Protein AF-A0AAW9GUB0-F1 (afdb_monomer_lite)

pLDDT: mean 70.14, std 25.73, range [25.41, 98.06]

Secondary structure (DSSP, 8-state):
-HHHHHHHHHHHGGG----------------------------EE--HHHHHHHHHHHHHHHHHHHHHHIIIIISS---TT-HHHHHHHHHHHHHHHHHHHHHHTEE--TTTHHHHHHHHHHHHHHHHHHHHHHHHHHHT-HHHHHHHHHHHHHHHHHHHTHHHHHHHHHHHHHT----PPPPP------------PPP--PPPP---GGG-TTSB-TTS-B--GGG--HHHHHHHHHHHHHHHHT-

Sequence (247 aa):
MKKLLLIISVLGILTVGCENKTVEKKEKPSSSETTSSNTNDKKETLTDSEYRAKLDQSFNDIDPYTTAYLKSVNSGSIQMDNEDWRKEVITILGGFEIVSNDMLSISASNKYSKLHSTMVEAMQGFSDASFIMKNALTAKDVNEFQKGHDLMQKSARKYTEIFPLLREIDGKQTTTPNIPNPTPKTTPVPKTEEPAVPKEQVPPSTYDPKKDSANYDKHGNYKPVDQLTPEEIKKEAEEFMTDYLNR

Organism: Bacillus thuringiensis (NCBI:txid1428)

Radius of gyration: 25.88 Å; chains: 1; bounding box: 82×39×60 Å

Structure (mmCIF, N/CA/C/O backbone):
data_AF-A0AAW9GUB0-F1
#
_entry.id   AF-A0AAW9GUB0-F1
#
loop_
_atom_site.group_PDB
_atom_site.id
_atom_site.type_symbol
_atom_site.label_atom_id
_atom_site.label_alt_id
_atom_site.label_comp_id
_atom_site.label_asym_id
_atom_site.label_entity_id
_atom_site.label_seq_id
_atom_site.pdbx_PDB_ins_code
_atom_site.Cartn_x
_atom_site.Cartn_y
_atom_site.Cartn_z
_atom_site.occupancy
_atom_site.B_iso_or_equiv
_atom_site.auth_seq_id
_atom_site.auth_comp_id
_atom_site.auth_asym_id
_atom_site.auth_atom_id
_atom_site.pdbx_PDB_model_num
ATOM 1 N N . MET A 1 1 ? -17.549 6.199 6.211 1.00 35.91 1 MET A N 1
ATOM 2 C CA . MET A 1 1 ? -18.146 4.956 5.658 1.00 35.91 1 MET A CA 1
ATOM 3 C C . MET A 1 1 ? -18.152 4.916 4.130 1.00 35.91 1 MET A C 1
ATOM 5 O O . MET A 1 1 ? -17.576 3.986 3.592 1.00 35.91 1 MET A O 1
ATOM 9 N N . LYS A 1 2 ? -18.696 5.921 3.421 1.00 25.41 2 LYS A N 1
ATOM 10 C CA . LYS A 1 2 ? -18.728 5.954 1.939 1.00 25.41 2 LYS A CA 1
ATOM 11 C C . LYS A 1 2 ? -17.353 5.828 1.246 1.00 25.41 2 LYS A C 1
ATOM 13 O O . LYS A 1 2 ? -17.246 5.137 0.246 1.00 25.41 2 LYS A O 1
ATOM 18 N N . LYS A 1 3 ? -16.298 6.440 1.800 1.00 31.75 3 LYS A N 1
ATOM 19 C CA . LYS A 1 3 ? -14.923 6.345 1.262 1.00 31.75 3 LYS A CA 1
ATOM 20 C C . LYS A 1 3 ? -14.191 5.046 1.632 1.00 31.75 3 LYS A C 1
ATOM 22 O O . LYS A 1 3 ? -13.407 4.549 0.839 1.00 31.75 3 LYS A O 1
ATOM 27 N N . LEU A 1 4 ? -14.508 4.457 2.790 1.00 33.41 4 LEU A N 1
ATOM 28 C CA . LEU A 1 4 ? -13.912 3.190 3.241 1.00 33.41 4 LEU A CA 1
ATOM 29 C C . LEU A 1 4 ? -14.289 2.027 2.302 1.00 33.41 4 LEU A C 1
ATOM 31 O O . LEU A 1 4 ? -13.478 1.144 2.063 1.00 33.41 4 LEU A O 1
ATOM 35 N N . LEU A 1 5 ? -15.499 2.062 1.728 1.00 33.50 5 LEU A N 1
ATOM 36 C CA . LEU A 1 5 ? -15.965 1.092 0.727 1.00 33.50 5 LEU A CA 1
ATOM 37 C C . LEU A 1 5 ? -15.233 1.211 -0.623 1.00 33.50 5 LEU A C 1
ATOM 39 O O . LEU A 1 5 ? -14.980 0.193 -1.259 1.00 33.50 5 LEU A O 1
ATOM 43 N N . LEU A 1 6 ? -14.849 2.425 -1.038 1.00 33.03 6 LEU A N 1
ATOM 44 C CA . LEU A 1 6 ? -14.095 2.653 -2.280 1.00 33.03 6 LEU A CA 1
ATOM 45 C C . LEU A 1 6 ? -12.682 2.054 -2.205 1.00 33.03 6 LEU A C 1
ATOM 47 O O . LEU A 1 6 ? -12.281 1.339 -3.123 1.00 33.03 6 LEU A O 1
ATOM 51 N N . ILE A 1 7 ? -11.990 2.254 -1.078 1.00 37.12 7 ILE A N 1
ATOM 52 C CA . ILE A 1 7 ? -10.632 1.736 -0.830 1.00 37.12 7 ILE A CA 1
ATOM 53 C C . ILE A 1 7 ? -10.620 0.195 -0.809 1.00 37.12 7 ILE A C 1
ATOM 55 O O . ILE A 1 7 ? -9.720 -0.427 -1.373 1.00 37.12 7 ILE A O 1
ATOM 59 N N . ILE A 1 8 ? -11.659 -0.439 -0.244 1.00 42.47 8 ILE A N 1
ATOM 60 C CA . ILE A 1 8 ? -11.828 -1.904 -0.278 1.00 42.47 8 ILE A CA 1
ATOM 61 C C . ILE A 1 8 ? -11.936 -2.419 -1.726 1.00 42.47 8 ILE A C 1
ATOM 63 O O . ILE A 1 8 ? -11.370 -3.466 -2.038 1.00 42.47 8 ILE A O 1
ATOM 67 N N . SER A 1 9 ? -12.612 -1.689 -2.623 1.00 37.19 9 SER A N 1
ATOM 68 C CA . SER A 1 9 ? -12.785 -2.127 -4.018 1.00 37.19 9 SER A CA 1
ATOM 69 C C . SER A 1 9 ? -11.492 -2.055 -4.840 1.00 37.19 9 SER A C 1
ATOM 71 O O . SER A 1 9 ? -11.250 -2.930 -5.667 1.00 37.19 9 SER A O 1
ATOM 73 N N . VAL A 1 10 ? -10.620 -1.076 -4.567 1.00 38.09 10 VAL A N 1
ATOM 74 C CA . VAL A 1 10 ? -9.337 -0.914 -5.273 1.00 38.09 10 VAL A CA 1
ATOM 75 C C . VAL A 1 10 ? -8.309 -1.943 -4.787 1.00 38.09 10 VAL A C 1
ATOM 77 O O . VAL A 1 10 ? -7.620 -2.556 -5.600 1.00 38.09 10 VAL A O 1
ATOM 80 N N . LEU A 1 11 ? -8.253 -2.223 -3.478 1.00 36.34 11 LEU A N 1
ATOM 81 C CA . LEU A 1 11 ? -7.385 -3.274 -2.927 1.00 36.34 11 LEU A CA 1
ATOM 82 C C . LEU A 1 11 ? -7.851 -4.695 -3.273 1.00 36.34 11 LEU A C 1
ATOM 84 O O . LEU A 1 11 ? -7.012 -5.583 -3.414 1.00 36.34 11 LEU A O 1
ATOM 88 N N . GLY A 1 12 ? -9.156 -4.918 -3.462 1.00 36.84 12 GLY A N 1
ATOM 89 C CA . GLY A 1 12 ? -9.685 -6.197 -3.943 1.00 36.84 12 GLY A CA 1
ATOM 90 C C . GLY A 1 12 ? -9.106 -6.610 -5.300 1.00 36.84 12 GLY A C 1
ATOM 91 O O . GLY A 1 12 ? -8.918 -7.792 -5.545 1.00 36.84 12 GLY A O 1
ATOM 92 N N . ILE A 1 13 ? -8.720 -5.657 -6.153 1.00 42.72 13 ILE A N 1
ATOM 93 C CA . ILE A 1 13 ? -8.133 -5.935 -7.475 1.00 42.72 13 ILE A CA 1
ATOM 94 C C . ILE A 1 13 ? -6.682 -6.449 -7.364 1.00 42.72 13 ILE A C 1
ATOM 96 O O . ILE A 1 13 ? -6.220 -7.172 -8.246 1.00 42.72 13 ILE A O 1
ATOM 100 N N . LEU A 1 14 ? -5.969 -6.174 -6.262 1.00 41.06 14 LEU A N 1
ATOM 101 C CA . LEU A 1 14 ? -4.612 -6.700 -6.032 1.00 41.06 14 LEU A CA 1
ATOM 102 C C . LEU A 1 14 ? -4.586 -8.217 -5.790 1.00 41.06 14 LEU A C 1
ATOM 104 O O . LEU A 1 14 ? -3.522 -8.827 -5.886 1.00 41.06 14 LEU A O 1
ATOM 108 N N . THR A 1 15 ? -5.722 -8.844 -5.468 1.00 41.09 15 THR A N 1
ATOM 109 C CA . THR A 1 15 ? -5.775 -10.269 -5.110 1.00 41.09 15 THR A CA 1
ATOM 110 C C . THR A 1 15 ? -6.252 -11.189 -6.236 1.00 41.09 15 THR A C 1
ATOM 112 O O . THR A 1 15 ? -6.081 -12.398 -6.099 1.00 41.09 15 THR A O 1
ATOM 115 N N . VAL A 1 16 ? -6.776 -10.662 -7.355 1.00 37.38 16 VAL A N 1
ATOM 116 C CA . VAL A 1 16 ? -7.447 -11.470 -8.406 1.00 37.38 16 VAL A CA 1
ATOM 117 C C . VAL A 1 16 ? -6.652 -11.602 -9.722 1.00 37.38 16 VAL A C 1
ATOM 119 O O . VAL A 1 16 ? -7.181 -12.046 -10.739 1.00 37.38 16 VAL A O 1
ATOM 122 N N . GLY A 1 17 ? -5.360 -11.267 -9.739 1.00 32.84 17 GLY A N 1
ATOM 123 C CA . GLY A 1 17 ? -4.494 -11.511 -10.902 1.00 32.84 17 GLY A CA 1
ATOM 124 C C . GLY A 1 17 ? -3.991 -12.962 -10.986 1.00 32.84 17 GLY A C 1
ATOM 125 O O . GLY A 1 17 ? -2.944 -13.270 -10.425 1.00 32.84 17 GLY A O 1
ATOM 126 N N . CYS A 1 18 ? -4.729 -13.840 -11.674 1.00 37.59 18 CYS A N 1
ATOM 127 C CA . CYS A 1 18 ? -4.322 -15.198 -12.103 1.00 37.59 18 CYS A CA 1
ATOM 128 C C . CYS A 1 18 ? -3.186 -15.120 -13.162 1.00 37.59 18 CYS A C 1
ATOM 130 O O . CYS A 1 18 ? -3.062 -14.095 -13.822 1.00 37.59 18 CYS A O 1
ATOM 132 N N . GLU A 1 19 ? -2.341 -16.099 -13.504 1.00 36.06 19 GLU A N 1
ATOM 133 C CA . GLU A 1 19 ? -1.976 -17.446 -13.046 1.00 36.06 19 GLU A CA 1
ATOM 134 C C . GLU A 1 19 ? -0.634 -17.796 -13.745 1.00 36.06 19 GLU A C 1
ATOM 136 O O . GLU A 1 19 ? -0.417 -17.438 -14.901 1.00 36.06 19 GLU A O 1
ATOM 141 N N . ASN A 1 20 ? 0.255 -18.491 -13.031 1.00 41.41 20 ASN A N 1
ATOM 142 C CA . ASN A 1 20 ? 1.381 -19.339 -13.457 1.00 41.41 20 ASN A CA 1
ATOM 143 C C . ASN A 1 20 ? 2.120 -19.089 -14.794 1.00 41.41 20 ASN A C 1
ATOM 145 O O . ASN A 1 20 ? 1.690 -19.507 -15.869 1.00 41.41 20 ASN A O 1
ATOM 149 N N . LYS A 1 21 ? 3.401 -18.707 -14.672 1.00 31.55 21 LYS A N 1
ATOM 150 C CA . LYS A 1 21 ? 4.472 -19.338 -15.461 1.00 31.55 21 LYS A CA 1
ATOM 151 C C . LYS A 1 21 ? 5.543 -19.914 -14.542 1.00 31.55 21 LYS A C 1
ATOM 153 O O . LYS A 1 21 ? 6.224 -19.199 -13.817 1.00 31.55 21 LYS A O 1
ATOM 158 N N . THR A 1 22 ? 5.662 -21.236 -14.598 1.00 40.47 22 THR A N 1
ATOM 159 C CA . THR A 1 22 ? 6.712 -22.048 -13.988 1.00 40.47 22 THR A CA 1
ATOM 160 C C . THR A 1 22 ? 8.082 -21.603 -14.497 1.00 40.47 22 THR A C 1
ATOM 162 O O . THR A 1 22 ? 8.324 -21.644 -15.701 1.00 40.47 22 THR A O 1
ATOM 165 N N . VAL A 1 23 ? 8.991 -21.229 -13.594 1.00 31.59 23 VAL A N 1
ATOM 166 C CA . VAL A 1 23 ? 10.431 -21.168 -13.882 1.00 31.59 23 VAL A CA 1
ATOM 167 C C . VAL A 1 23 ? 11.188 -21.836 -12.737 1.00 31.59 23 VAL A C 1
ATOM 169 O O . VAL A 1 23 ? 10.852 -21.686 -11.564 1.00 31.59 23 VAL A O 1
ATOM 172 N N . GLU A 1 24 ? 12.150 -22.662 -13.133 1.00 32.66 24 GLU A N 1
ATOM 173 C CA . GLU A 1 24 ? 12.833 -23.686 -12.353 1.00 32.66 24 GLU A CA 1
ATOM 174 C C . GLU A 1 24 ? 13.487 -23.192 -11.055 1.00 32.66 24 GLU A C 1
ATOM 176 O O . GLU A 1 24 ? 14.208 -22.194 -11.008 1.00 32.66 24 GLU A O 1
ATOM 181 N N . LYS A 1 25 ? 13.297 -23.988 -9.997 1.00 33.59 25 LYS A N 1
ATOM 182 C CA . LYS A 1 25 ? 14.011 -23.884 -8.724 1.00 33.59 25 LYS A CA 1
ATOM 183 C C . LYS A 1 25 ? 15.506 -24.148 -8.942 1.00 33.59 25 LYS A C 1
ATOM 185 O O . LYS A 1 25 ? 15.914 -25.285 -9.171 1.00 33.59 25 LYS A O 1
ATOM 190 N N . LYS A 1 26 ? 16.340 -23.129 -8.734 1.00 31.50 26 LYS A N 1
ATOM 191 C CA . LYS A 1 26 ? 17.700 -23.319 -8.212 1.00 31.50 26 LYS A CA 1
ATOM 192 C C . LYS A 1 26 ? 17.778 -22.684 -6.834 1.00 31.50 26 LYS A C 1
ATOM 194 O O . LYS A 1 26 ? 17.901 -21.472 -6.697 1.00 31.50 26 LYS A O 1
ATOM 199 N N . GLU A 1 27 ? 17.681 -23.528 -5.814 1.00 32.66 27 GLU A N 1
ATOM 200 C CA . GLU A 1 27 ? 17.948 -23.143 -4.434 1.00 32.66 27 GLU A CA 1
ATOM 201 C C . GLU A 1 27 ? 19.453 -22.910 -4.257 1.00 32.66 27 GLU A C 1
ATOM 203 O O . GLU A 1 27 ? 20.275 -23.805 -4.455 1.00 32.66 27 GLU A O 1
ATOM 208 N N . LYS A 1 28 ? 19.814 -21.691 -3.858 1.00 29.61 28 LYS A N 1
ATOM 209 C CA . LYS A 1 28 ? 21.052 -21.413 -3.133 1.00 29.61 28 LYS A CA 1
ATOM 210 C C . LYS A 1 28 ? 20.683 -20.488 -1.972 1.00 29.61 28 LYS A C 1
ATOM 212 O O . LYS A 1 28 ? 19.931 -19.540 -2.204 1.00 29.61 28 LYS A O 1
ATOM 217 N N . PRO A 1 29 ? 21.142 -20.753 -0.737 1.00 32.12 29 PRO A N 1
ATOM 218 C CA . PRO A 1 29 ? 20.737 -19.961 0.412 1.00 32.12 29 PRO A CA 1
ATOM 219 C C . PRO A 1 29 ? 21.379 -18.580 0.289 1.00 32.12 29 PRO A C 1
ATOM 221 O O . PRO A 1 29 ? 22.595 -18.436 0.402 1.00 32.12 29 PR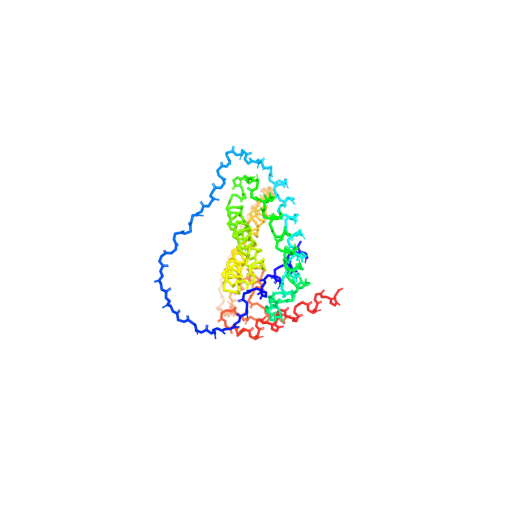O A O 1
ATOM 224 N N . SER A 1 30 ? 20.564 -17.570 -0.006 1.00 34.38 30 SER A N 1
ATOM 225 C CA . SER A 1 30 ? 20.966 -16.176 0.115 1.00 34.38 30 SER A CA 1
ATOM 226 C C . SER A 1 30 ? 20.540 -15.717 1.501 1.00 34.38 30 SER A C 1
ATOM 228 O O . SER A 1 30 ? 19.354 -15.591 1.795 1.00 34.38 30 SER A O 1
ATOM 230 N N . SER A 1 31 ? 21.535 -15.567 2.370 1.00 37.78 31 SER A N 1
ATOM 231 C CA . SER A 1 31 ? 21.412 -14.851 3.631 1.00 37.78 31 SER A CA 1
ATOM 232 C C . SER A 1 31 ? 21.086 -13.397 3.301 1.00 37.78 31 SER A C 1
ATOM 234 O O . SER A 1 31 ? 21.985 -12.633 2.959 1.00 37.78 31 SER A O 1
ATOM 236 N N . SER A 1 32 ? 19.808 -13.023 3.349 1.00 33.47 32 SER A N 1
ATOM 237 C CA . SER A 1 32 ? 19.422 -11.617 3.361 1.00 33.47 32 SER A CA 1
ATOM 238 C C . SER A 1 32 ? 19.740 -11.073 4.748 1.00 33.47 32 SER A C 1
ATOM 240 O O . SER A 1 32 ? 19.061 -11.400 5.722 1.00 33.47 32 SER A O 1
ATOM 242 N N . GLU A 1 33 ? 20.800 -10.278 4.842 1.00 28.98 33 GLU A N 1
ATOM 243 C CA . GLU A 1 33 ? 21.029 -9.416 5.993 1.00 28.98 33 GLU A CA 1
ATOM 244 C C . GLU A 1 33 ? 19.853 -8.444 6.096 1.00 28.98 33 GLU A C 1
ATOM 246 O O . GLU A 1 33 ? 19.744 -7.469 5.352 1.00 28.98 33 GLU A O 1
ATOM 251 N N . THR A 1 34 ? 18.939 -8.735 7.019 1.00 33.62 34 THR A N 1
ATOM 252 C CA . THR A 1 34 ? 17.966 -7.766 7.503 1.00 33.62 34 THR A CA 1
ATOM 253 C C . THR A 1 34 ? 18.758 -6.622 8.118 1.00 33.62 34 THR A C 1
ATOM 255 O O . THR A 1 34 ? 19.305 -6.749 9.215 1.00 33.62 34 THR A O 1
ATOM 258 N N . THR A 1 35 ? 18.837 -5.494 7.415 1.00 31.06 35 THR A N 1
ATOM 259 C CA . THR A 1 35 ? 19.266 -4.244 8.038 1.00 31.06 35 THR A CA 1
ATOM 260 C C . THR A 1 35 ? 18.105 -3.767 8.898 1.00 31.06 35 THR A C 1
ATOM 262 O O . THR A 1 35 ? 17.301 -2.934 8.496 1.00 31.06 35 THR A O 1
ATOM 265 N N . SER A 1 36 ? 17.988 -4.355 10.086 1.00 33.88 36 SER A N 1
ATOM 266 C CA . SER A 1 36 ? 17.200 -3.788 11.167 1.00 33.88 36 SER A CA 1
ATOM 267 C C . SER A 1 36 ? 17.880 -2.482 11.551 1.00 33.88 36 SER A C 1
ATOM 269 O O . SER A 1 36 ? 18.903 -2.486 12.238 1.00 33.88 36 SER A O 1
ATOM 271 N N . SER A 1 37 ? 17.338 -1.357 11.095 1.00 33.72 37 SER A N 1
ATOM 272 C CA . SER A 1 37 ? 17.636 -0.059 11.687 1.00 33.72 37 SER A CA 1
ATOM 273 C C . SER A 1 37 ? 17.113 -0.079 13.124 1.00 33.72 37 SER A C 1
ATOM 275 O O . SER A 1 37 ? 15.967 0.263 13.406 1.00 33.72 37 SER A O 1
ATOM 277 N N . ASN A 1 38 ? 17.959 -0.565 14.033 1.00 38.59 38 ASN A N 1
ATOM 278 C CA . ASN A 1 38 ? 17.810 -0.404 15.467 1.00 38.59 38 ASN A CA 1
ATOM 279 C C . ASN A 1 38 ? 18.058 1.066 15.799 1.00 38.59 38 ASN A C 1
ATOM 281 O O . ASN A 1 38 ? 19.169 1.453 16.158 1.00 38.59 38 ASN A O 1
ATOM 285 N N . THR A 1 39 ? 17.005 1.868 15.724 1.00 39.06 39 THR A N 1
ATOM 286 C CA . THR A 1 39 ? 16.921 3.082 16.524 1.00 39.06 39 THR A CA 1
ATOM 287 C C . THR A 1 39 ? 15.850 2.825 17.574 1.00 39.06 39 THR A C 1
ATOM 289 O O . THR A 1 39 ? 14.688 2.592 17.248 1.00 39.06 39 THR A O 1
ATOM 292 N N . ASN A 1 40 ? 16.250 2.828 18.849 1.00 43.66 40 ASN A N 1
ATOM 293 C CA . ASN A 1 40 ? 15.351 2.894 20.008 1.00 43.66 40 ASN A CA 1
ATOM 294 C C . ASN A 1 40 ? 14.678 4.280 20.065 1.00 43.66 40 ASN A C 1
ATOM 296 O O . ASN A 1 40 ? 14.684 4.950 21.099 1.00 43.66 40 ASN A O 1
ATOM 300 N N . ASP A 1 41 ? 14.122 4.732 18.944 1.00 57.94 41 ASP A N 1
ATOM 301 C CA . ASP A 1 41 ? 13.285 5.911 18.905 1.00 57.94 41 ASP A CA 1
ATOM 302 C C . ASP A 1 41 ? 11.984 5.517 19.584 1.00 57.94 41 ASP A C 1
ATOM 304 O O . ASP A 1 41 ? 11.244 4.634 19.141 1.00 57.94 41 ASP A O 1
ATOM 308 N N . LYS A 1 42 ? 11.759 6.112 20.753 1.00 71.25 42 LYS A N 1
ATOM 309 C CA . LYS A 1 42 ? 10.535 5.935 21.518 1.00 71.25 42 LYS A CA 1
ATOM 310 C C . LYS A 1 42 ? 9.368 6.340 20.617 1.00 71.25 42 LYS A C 1
ATOM 312 O O . LYS A 1 42 ? 9.125 7.531 20.443 1.00 71.25 42 LYS A O 1
ATOM 317 N N . LYS A 1 43 ? 8.678 5.348 20.042 1.00 82.06 43 LYS A N 1
ATOM 318 C CA . LYS A 1 43 ? 7.510 5.577 19.187 1.00 82.06 43 LYS A CA 1
ATOM 319 C C . LYS A 1 43 ? 6.510 6.450 19.926 1.00 82.06 43 LYS A C 1
ATOM 321 O O . LYS A 1 43 ? 6.232 6.215 21.105 1.00 82.06 43 LYS A O 1
ATOM 326 N N . GLU A 1 44 ? 5.967 7.439 19.235 1.00 87.19 44 GLU A N 1
ATOM 327 C CA . GLU A 1 44 ? 4.931 8.289 19.803 1.00 87.19 44 GLU A CA 1
ATOM 328 C C . GLU A 1 44 ? 3.701 7.432 20.123 1.00 87.19 44 GLU A C 1
ATOM 330 O O . GLU A 1 44 ? 3.268 6.616 19.307 1.00 87.19 44 GLU A O 1
ATOM 335 N N . THR A 1 45 ? 3.163 7.551 21.335 1.00 88.06 45 THR A N 1
ATOM 336 C CA . THR A 1 45 ? 1.937 6.847 21.729 1.00 88.06 45 THR A CA 1
ATOM 337 C C . THR A 1 45 ? 0.771 7.807 21.623 1.00 88.06 45 THR A C 1
ATOM 339 O O . THR A 1 45 ? 0.672 8.747 22.407 1.00 88.06 45 THR A O 1
ATOM 342 N N . LEU A 1 46 ? -0.106 7.550 20.657 1.00 90.12 46 LEU A N 1
ATOM 343 C CA . LEU A 1 46 ? -1.270 8.384 20.383 1.00 90.12 46 LEU A CA 1
ATOM 344 C C . LEU A 1 46 ? -2.457 7.992 21.268 1.00 90.12 46 LEU A C 1
ATOM 346 O O . LEU A 1 46 ? -2.640 6.819 21.617 1.00 90.12 46 LEU A O 1
ATOM 350 N N . THR A 1 47 ? -3.309 8.966 21.587 1.00 91.81 47 THR A N 1
ATOM 351 C CA . THR A 1 47 ? -4.640 8.691 22.140 1.00 91.81 47 THR A CA 1
ATOM 352 C C . THR A 1 47 ? -5.520 7.974 21.113 1.00 91.81 47 THR A C 1
ATOM 354 O O . THR A 1 47 ? -5.242 7.958 19.915 1.00 91.81 47 THR A O 1
ATOM 357 N N . ASP A 1 48 ? -6.633 7.390 21.562 1.00 91.50 48 ASP A N 1
ATOM 358 C CA . ASP A 1 48 ? -7.554 6.667 20.679 1.00 91.50 48 ASP A CA 1
ATOM 359 C C . ASP A 1 48 ? -8.112 7.523 19.528 1.00 91.50 48 ASP A C 1
ATOM 361 O O . ASP A 1 48 ? -8.358 6.988 18.443 1.00 91.50 48 ASP A O 1
ATOM 365 N N . SER A 1 49 ? -8.356 8.821 19.753 1.00 90.88 49 SER A N 1
ATOM 366 C CA . SER A 1 49 ? -8.881 9.709 18.707 1.00 90.88 49 SER A CA 1
ATOM 367 C C . SER A 1 49 ? -7.786 10.150 17.741 1.00 90.88 49 SER A C 1
ATOM 369 O O . SER A 1 49 ? -8.011 10.117 16.534 1.00 90.88 49 SER A O 1
ATOM 371 N N . GLU A 1 50 ? -6.597 10.488 18.249 1.00 93.88 50 GLU A N 1
ATOM 372 C CA . GLU A 1 50 ? -5.428 10.831 17.433 1.00 93.88 50 GLU A CA 1
ATOM 373 C C . GLU A 1 50 ? -5.022 9.652 16.555 1.00 93.88 50 GLU A C 1
ATOM 375 O O . GLU A 1 50 ? -4.842 9.814 15.351 1.00 93.88 50 GLU A O 1
ATOM 380 N N . TYR A 1 51 ? -4.974 8.446 17.127 1.00 94.94 51 TYR A N 1
ATOM 381 C CA . TYR A 1 51 ? -4.685 7.232 16.378 1.00 94.94 51 TYR A CA 1
ATOM 382 C C . TYR A 1 51 ? -5.720 6.990 15.279 1.00 94.94 51 TYR A C 1
ATOM 384 O O . TYR A 1 51 ? -5.357 6.695 14.144 1.00 94.94 51 TYR A O 1
ATOM 392 N N . ARG A 1 52 ? -7.016 7.140 15.583 1.00 93.31 52 ARG A N 1
ATOM 393 C CA . ARG A 1 52 ? -8.072 6.960 14.580 1.00 93.31 52 ARG A CA 1
ATOM 394 C C . ARG A 1 52 ? -7.965 7.984 13.451 1.00 93.31 52 ARG A C 1
ATOM 396 O O . ARG A 1 52 ? -8.086 7.602 12.293 1.00 93.31 52 ARG A O 1
ATOM 403 N N . ALA A 1 53 ? -7.700 9.248 13.776 1.00 93.62 53 ALA A N 1
ATOM 404 C CA . ALA A 1 53 ? -7.492 10.291 12.778 1.00 93.62 53 ALA A CA 1
ATOM 405 C C . ALA A 1 53 ? -6.266 9.995 11.901 1.00 93.62 53 ALA A C 1
ATOM 407 O O . ALA A 1 53 ? -6.340 10.106 10.681 1.00 93.62 53 ALA A O 1
ATOM 408 N N . LYS A 1 54 ? -5.163 9.551 12.512 1.00 94.56 54 LYS A N 1
ATOM 409 C CA . LYS A 1 54 ? -3.928 9.166 11.821 1.00 94.56 54 LYS A CA 1
ATOM 410 C C . LYS A 1 54 ? -4.126 7.958 10.905 1.00 94.56 54 LYS A C 1
ATOM 412 O O . LYS A 1 54 ? -3.646 7.952 9.778 1.00 94.56 54 LYS A O 1
ATOM 417 N N . LEU A 1 55 ? -4.885 6.967 11.361 1.00 93.88 55 LEU A N 1
ATOM 418 C CA . LEU A 1 55 ? -5.258 5.797 10.576 1.00 93.88 55 LEU A CA 1
ATOM 419 C C . LEU A 1 55 ? -6.110 6.179 9.355 1.00 93.88 55 LEU A C 1
ATOM 421 O O . LEU A 1 55 ? -5.809 5.758 8.241 1.00 93.88 55 LEU A O 1
ATOM 425 N N . ASP A 1 56 ? -7.143 7.004 9.552 1.00 91.88 56 ASP A N 1
ATOM 426 C CA . ASP A 1 56 ? -7.990 7.494 8.459 1.00 91.88 56 ASP A CA 1
ATOM 427 C C . ASP A 1 56 ? -7.183 8.336 7.456 1.00 91.88 56 ASP A C 1
ATOM 429 O O . ASP A 1 56 ? -7.391 8.231 6.246 1.00 91.88 56 ASP A O 1
ATOM 433 N N . GLN A 1 57 ? -6.233 9.137 7.943 1.00 93.81 5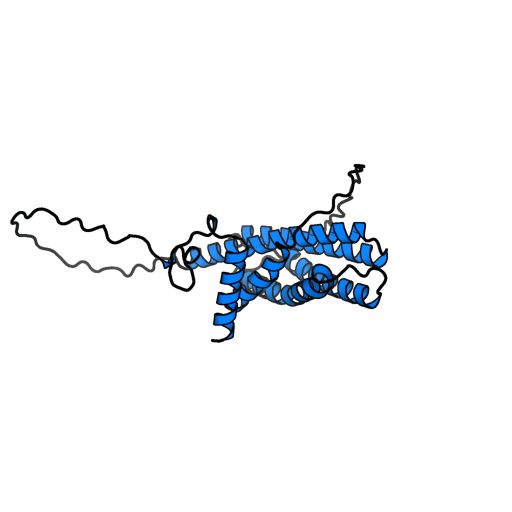7 GLN A N 1
ATOM 434 C CA . GLN A 1 57 ? -5.306 9.895 7.109 1.00 93.81 57 GLN A CA 1
ATOM 435 C C . GLN A 1 57 ? -4.407 8.966 6.283 1.00 93.81 57 GLN A C 1
ATOM 437 O O . GLN A 1 57 ? -4.336 9.127 5.069 1.00 93.81 57 GLN A O 1
ATOM 442 N N . SER A 1 58 ? -3.820 7.936 6.901 1.00 94.75 58 SER A N 1
ATOM 443 C CA . SER A 1 58 ? -2.996 6.937 6.209 1.00 94.75 58 SER A CA 1
ATOM 444 C C . SER A 1 58 ? -3.748 6.242 5.069 1.00 94.75 58 SER A C 1
ATOM 446 O O . SER A 1 58 ? -3.181 6.052 3.993 1.00 94.75 58 SER A O 1
ATOM 448 N N . PHE A 1 59 ? -5.033 5.917 5.260 1.00 91.12 59 PHE A N 1
ATOM 449 C CA . PHE A 1 59 ? -5.868 5.365 4.189 1.00 91.12 59 PHE A CA 1
ATOM 450 C C . PHE A 1 59 ? -6.035 6.328 3.011 1.00 91.12 59 PHE A C 1
ATOM 452 O O . PHE A 1 59 ? -5.989 5.897 1.862 1.00 91.12 59 PHE A O 1
ATOM 459 N N . ASN A 1 60 ? -6.230 7.621 3.277 1.00 92.38 60 ASN A N 1
ATOM 460 C CA . ASN A 1 60 ? -6.361 8.616 2.213 1.00 92.38 60 ASN A CA 1
ATOM 461 C C . ASN A 1 60 ? -5.029 8.858 1.492 1.00 92.38 60 ASN A C 1
ATOM 463 O O . ASN A 1 60 ? -5.023 9.056 0.281 1.00 92.38 60 ASN A O 1
ATOM 467 N N . ASP A 1 61 ? -3.917 8.828 2.225 1.00 94.12 61 ASP A N 1
ATOM 468 C CA . ASP A 1 61 ? -2.598 9.132 1.674 1.00 94.12 61 ASP A CA 1
ATOM 469 C C . ASP A 1 61 ? -2.038 7.980 0.833 1.00 94.12 61 ASP A C 1
ATOM 471 O O . ASP A 1 61 ? -1.345 8.226 -0.152 1.00 94.12 61 ASP A O 1
ATOM 475 N N . ILE A 1 62 ? -2.358 6.722 1.162 1.00 92.12 62 ILE A N 1
ATOM 476 C CA . ILE A 1 62 ? -1.888 5.557 0.392 1.00 92.12 62 ILE A CA 1
ATOM 477 C C . ILE A 1 62 ? -2.703 5.298 -0.888 1.00 92.12 62 ILE A C 1
ATOM 479 O O . ILE A 1 62 ? -2.195 4.699 -1.841 1.00 92.12 62 ILE A O 1
ATOM 483 N N . ASP A 1 63 ? -3.964 5.735 -0.929 1.00 89.75 63 ASP A N 1
ATOM 484 C CA . ASP A 1 63 ? -4.902 5.509 -2.037 1.00 89.75 63 ASP A CA 1
ATOM 485 C C . ASP A 1 63 ? -4.398 5.992 -3.415 1.00 89.75 63 ASP A C 1
ATOM 487 O O . ASP A 1 63 ? -4.409 5.192 -4.363 1.00 89.75 63 ASP A O 1
ATOM 491 N N . PRO A 1 64 ? -3.882 7.232 -3.578 1.00 92.44 64 PRO A N 1
ATOM 492 C CA . PRO A 1 64 ? -3.383 7.686 -4.876 1.00 92.44 64 PRO A CA 1
ATOM 493 C C . PRO A 1 64 ? -2.205 6.842 -5.376 1.00 92.44 64 PRO A C 1
ATOM 495 O O . PRO A 1 64 ? -2.131 6.540 -6.569 1.00 92.44 64 PRO A O 1
ATOM 498 N N . TYR A 1 65 ? -1.313 6.409 -4.480 1.00 94.25 65 TYR A N 1
ATOM 499 C CA . TYR A 1 65 ? -0.171 5.566 -4.841 1.00 94.25 65 TYR A CA 1
ATOM 500 C C . TYR A 1 65 ? -0.604 4.150 -5.205 1.00 94.25 65 TYR A C 1
ATOM 502 O O . TYR A 1 65 ? -0.098 3.588 -6.172 1.00 94.25 65 TYR A O 1
ATOM 510 N N . THR A 1 66 ? -1.595 3.603 -4.503 1.00 89.38 66 THR A N 1
ATOM 511 C CA . THR A 1 66 ? -2.189 2.300 -4.829 1.00 89.38 66 THR A CA 1
ATOM 512 C C . THR A 1 66 ? -2.839 2.321 -6.208 1.00 89.38 66 THR A C 1
ATOM 514 O O . THR A 1 66 ? -2.569 1.453 -7.039 1.00 89.38 66 THR A O 1
ATOM 517 N N . THR A 1 67 ? -3.631 3.354 -6.495 1.00 88.38 67 THR A N 1
ATOM 518 C CA . THR A 1 67 ? -4.285 3.532 -7.797 1.00 88.38 67 THR A CA 1
ATOM 519 C C . THR A 1 67 ? -3.263 3.692 -8.924 1.00 88.38 67 THR A C 1
ATOM 521 O O . THR A 1 67 ? -3.374 3.041 -9.966 1.00 88.38 67 THR A O 1
ATOM 524 N N . ALA A 1 68 ? -2.238 4.523 -8.718 1.00 91.12 68 ALA A N 1
ATOM 525 C CA . ALA A 1 68 ? -1.173 4.719 -9.695 1.00 91.12 68 ALA A CA 1
ATOM 526 C C . ALA A 1 68 ? -0.365 3.433 -9.923 1.00 91.12 68 ALA A C 1
ATOM 528 O O . ALA A 1 68 ? -0.100 3.071 -11.064 1.00 91.12 68 ALA A O 1
ATOM 529 N N . TYR A 1 69 ? -0.041 2.691 -8.862 1.00 91.94 69 TYR A N 1
ATOM 530 C CA . TYR A 1 69 ? 0.673 1.419 -8.963 1.00 91.94 69 TYR A CA 1
ATOM 531 C C . TYR A 1 69 ? -0.108 0.386 -9.775 1.00 91.94 69 TYR A C 1
ATOM 533 O O . TYR A 1 69 ? 0.441 -0.242 -10.679 1.00 91.94 69 TYR A O 1
ATOM 541 N N . LEU A 1 70 ? -1.407 0.242 -9.504 1.00 86.50 70 LEU A N 1
ATOM 542 C CA . LEU A 1 70 ? -2.277 -0.661 -10.255 1.00 86.50 70 LEU A CA 1
ATOM 543 C C . LEU A 1 70 ? -2.288 -0.326 -11.748 1.00 86.50 70 LEU A C 1
ATOM 545 O O . LEU A 1 70 ? -2.184 -1.216 -12.593 1.00 86.50 70 LEU A O 1
ATOM 549 N N . LYS A 1 71 ? -2.367 0.963 -12.076 1.00 88.31 71 LYS A N 1
ATOM 550 C CA . LYS A 1 71 ? -2.334 1.431 -13.458 1.00 88.31 71 LYS A CA 1
ATOM 551 C C . LYS A 1 71 ? -0.976 1.158 -14.110 1.00 88.31 71 LYS A C 1
ATOM 553 O O . LYS A 1 71 ? -0.930 0.576 -15.189 1.00 88.31 71 LYS A O 1
ATOM 558 N N . SER A 1 72 ? 0.118 1.547 -13.470 1.00 86.94 72 SER A N 1
ATOM 559 C CA . SER A 1 72 ? 1.428 1.597 -14.126 1.00 86.94 72 SER A CA 1
ATOM 560 C C . SER A 1 72 ? 2.185 0.268 -14.067 1.00 86.94 72 SER A C 1
ATOM 562 O O . SER A 1 72 ? 2.958 -0.023 -14.978 1.00 86.94 72 SER A O 1
ATOM 564 N N . VAL A 1 73 ? 1.944 -0.559 -13.044 1.00 85.81 73 VAL A N 1
ATOM 565 C CA . VAL A 1 73 ? 2.633 -1.844 -12.830 1.00 85.81 73 VAL A CA 1
ATOM 566 C C . VAL A 1 73 ? 1.715 -3.044 -13.069 1.00 85.81 73 VAL A C 1
ATOM 568 O O . VAL A 1 73 ? 2.137 -3.978 -13.741 1.00 85.81 73 VAL A O 1
ATOM 571 N N . ASN A 1 74 ? 0.467 -3.039 -12.580 1.00 73.81 74 ASN A N 1
ATOM 572 C CA . ASN A 1 74 ? -0.385 -4.240 -12.662 1.00 73.81 74 ASN A CA 1
ATOM 573 C C . ASN A 1 74 ? -1.163 -4.367 -13.973 1.00 73.81 74 ASN A C 1
ATOM 575 O O . ASN A 1 74 ? -1.465 -5.481 -14.391 1.00 73.81 74 ASN A O 1
ATOM 579 N N . SER A 1 75 ? -1.528 -3.250 -14.603 1.00 72.38 75 SER A N 1
ATOM 580 C CA . SER A 1 75 ? -2.341 -3.272 -15.827 1.00 72.38 75 SER A CA 1
ATOM 581 C C . SER A 1 75 ? -1.523 -3.319 -17.124 1.00 72.38 75 SER A C 1
ATOM 583 O O . SER A 1 75 ? -2.089 -3.490 -18.202 1.00 72.38 75 SER A O 1
ATOM 585 N N . GLY A 1 76 ? -0.194 -3.194 -17.032 1.00 69.44 76 GLY A N 1
ATOM 586 C CA . GLY A 1 76 ? 0.717 -3.159 -18.176 1.00 69.44 76 GLY A CA 1
ATOM 587 C C . GLY A 1 76 ? 1.902 -4.115 -18.036 1.00 69.44 76 GLY A C 1
ATOM 588 O O . GLY A 1 76 ? 2.153 -4.686 -16.980 1.00 69.44 76 GLY A O 1
ATOM 589 N N . SER A 1 77 ? 2.660 -4.285 -19.118 1.00 79.62 77 SER A N 1
ATOM 590 C CA . SER A 1 77 ? 3.942 -4.994 -19.078 1.00 79.62 77 SER A CA 1
ATOM 591 C C . SER A 1 77 ? 4.998 -4.162 -18.350 1.00 79.62 77 SER A C 1
ATOM 593 O O . SER A 1 77 ? 5.081 -2.958 -18.585 1.00 79.62 77 SER A O 1
ATOM 595 N N . ILE A 1 78 ? 5.861 -4.801 -17.557 1.00 87.06 78 ILE A N 1
ATOM 596 C CA . ILE A 1 78 ? 7.046 -4.169 -16.955 1.00 87.06 78 ILE A CA 1
ATOM 597 C C . ILE A 1 78 ? 7.932 -3.578 -18.066 1.00 87.06 78 ILE A C 1
ATOM 599 O O . ILE A 1 78 ? 8.356 -4.299 -18.969 1.00 87.06 78 ILE A O 1
ATOM 603 N N . GLN A 1 79 ? 8.240 -2.278 -17.994 1.00 89.81 79 GLN A N 1
ATOM 604 C CA . GLN A 1 79 ? 8.986 -1.558 -19.038 1.00 89.81 79 GLN A CA 1
ATOM 605 C C . GLN A 1 79 ? 10.371 -1.121 -18.545 1.00 89.81 79 GLN A C 1
ATOM 607 O O . GLN A 1 79 ? 10.677 0.068 -18.489 1.00 89.81 79 GLN A O 1
ATOM 612 N N . MET A 1 80 ? 11.238 -2.076 -18.189 1.00 91.75 80 MET A N 1
ATOM 613 C CA . MET A 1 80 ? 12.551 -1.766 -17.597 1.00 91.75 80 MET A CA 1
ATOM 614 C C . MET A 1 80 ? 13.440 -0.864 -18.452 1.00 91.75 80 MET A C 1
ATOM 616 O O . MET A 1 80 ? 14.266 -0.143 -17.902 1.00 91.75 80 MET A O 1
ATOM 620 N N . ASP A 1 81 ? 13.283 -0.849 -19.772 1.00 93.88 81 ASP A N 1
ATOM 621 C CA . ASP A 1 81 ? 14.066 0.035 -20.637 1.00 93.88 81 ASP A CA 1
ATOM 622 C C . ASP A 1 81 ? 13.467 1.433 -20.801 1.00 93.88 81 ASP A C 1
ATOM 624 O O . ASP A 1 81 ? 14.204 2.375 -21.093 1.00 93.88 81 ASP A O 1
ATOM 628 N N . ASN A 1 82 ? 12.182 1.608 -20.496 1.00 95.06 82 ASN A N 1
ATOM 629 C CA . ASN A 1 82 ? 11.502 2.895 -20.551 1.00 95.06 82 ASN A CA 1
ATOM 630 C C . ASN A 1 82 ? 11.842 3.735 -19.309 1.00 95.06 82 ASN A C 1
ATOM 632 O O . ASN A 1 82 ? 11.404 3.445 -18.198 1.00 95.06 82 ASN A O 1
ATOM 636 N N . GLU A 1 83 ? 12.651 4.779 -19.493 1.00 95.88 83 GLU A N 1
ATOM 637 C CA . GLU A 1 83 ? 13.095 5.645 -18.398 1.00 95.88 83 GLU A CA 1
ATOM 638 C C . GLU A 1 83 ? 11.952 6.411 -17.726 1.00 95.88 83 GLU A C 1
ATOM 640 O O . GLU A 1 83 ? 11.946 6.512 -16.499 1.00 95.88 83 GLU A O 1
ATOM 645 N N . ASP A 1 84 ? 10.980 6.898 -18.495 1.00 95.75 84 ASP A N 1
ATOM 646 C CA . ASP A 1 84 ? 9.849 7.652 -17.951 1.00 95.75 84 ASP A CA 1
ATOM 647 C C . ASP A 1 84 ? 8.959 6.751 -17.095 1.00 95.75 84 ASP A C 1
ATOM 649 O O . ASP A 1 84 ? 8.608 7.116 -15.973 1.00 95.75 84 ASP A O 1
ATOM 653 N N . TRP A 1 85 ? 8.702 5.524 -17.562 1.00 95.31 85 TRP A N 1
ATOM 654 C CA . TRP A 1 85 ? 7.994 4.515 -16.772 1.00 95.31 85 TRP A CA 1
ATOM 655 C C . TRP A 1 85 ? 8.744 4.188 -15.475 1.00 95.31 85 TRP A C 1
ATOM 657 O O . TRP A 1 85 ? 8.144 4.173 -14.402 1.00 95.31 85 TRP A O 1
ATOM 667 N N . ARG A 1 86 ? 10.071 3.983 -15.527 1.00 96.25 86 ARG A N 1
ATOM 668 C CA . ARG A 1 86 ? 10.855 3.717 -14.307 1.00 96.25 86 ARG A CA 1
ATOM 669 C C . ARG A 1 86 ? 10.781 4.879 -13.318 1.00 96.25 86 ARG A C 1
ATOM 671 O O . ARG A 1 86 ? 10.622 4.634 -12.125 1.00 96.25 86 ARG A O 1
ATOM 678 N N . LYS A 1 87 ? 10.890 6.127 -13.788 1.00 96.50 87 LYS A N 1
ATOM 679 C CA . LYS A 1 87 ? 10.770 7.325 -12.939 1.00 96.50 87 LYS A CA 1
ATOM 680 C C . LYS A 1 87 ? 9.398 7.401 -12.278 1.00 96.50 87 LYS A C 1
ATOM 682 O O . LYS A 1 87 ? 9.331 7.617 -11.073 1.00 96.50 87 LYS A O 1
ATOM 687 N N . GLU A 1 88 ? 8.335 7.165 -13.041 1.00 95.75 88 GLU A N 1
ATOM 688 C CA . GLU A 1 88 ? 6.968 7.132 -12.523 1.00 95.75 88 GLU A CA 1
ATOM 689 C C . GLU A 1 88 ? 6.816 6.078 -11.418 1.00 95.75 88 GLU A C 1
ATOM 691 O O . GLU A 1 88 ? 6.358 6.395 -10.319 1.00 95.75 88 GLU A O 1
ATOM 696 N N . VAL A 1 89 ? 7.275 4.844 -11.658 1.00 96.38 89 VAL A N 1
ATOM 697 C CA . VAL A 1 89 ? 7.204 3.772 -10.655 1.00 96.38 89 VAL A CA 1
ATOM 698 C C . VAL A 1 89 ? 8.044 4.107 -9.421 1.00 96.38 89 VAL A C 1
ATOM 700 O O . VAL A 1 89 ? 7.571 3.906 -8.307 1.00 96.38 89 VAL A O 1
ATOM 703 N N . ILE A 1 90 ? 9.243 4.681 -9.570 1.00 97.44 90 ILE A N 1
ATOM 704 C CA . ILE A 1 90 ? 10.057 5.137 -8.427 1.00 97.44 90 ILE A CA 1
ATOM 705 C C . ILE A 1 90 ? 9.297 6.173 -7.588 1.00 97.44 90 ILE A C 1
ATOM 707 O O . ILE A 1 90 ? 9.301 6.077 -6.361 1.00 97.44 90 ILE A O 1
ATOM 711 N N . THR A 1 91 ? 8.620 7.137 -8.220 1.00 97.75 91 THR A N 1
ATOM 712 C CA . THR A 1 91 ? 7.801 8.131 -7.510 1.00 97.75 91 THR A CA 1
ATOM 713 C C . THR A 1 91 ? 6.652 7.476 -6.747 1.00 97.75 91 THR A C 1
ATOM 715 O O . THR A 1 91 ? 6.427 7.813 -5.585 1.00 97.75 91 THR A O 1
ATOM 718 N N . ILE A 1 92 ? 5.959 6.512 -7.359 1.00 97.12 92 ILE A N 1
ATOM 719 C CA . ILE A 1 92 ? 4.875 5.762 -6.711 1.00 97.12 92 ILE A CA 1
ATOM 720 C C . ILE A 1 92 ? 5.396 5.009 -5.476 1.00 97.12 92 ILE A C 1
ATOM 722 O O . ILE A 1 92 ? 4.812 5.113 -4.399 1.00 97.12 92 ILE A O 1
ATOM 726 N N . LEU A 1 93 ? 6.518 4.295 -5.611 1.00 97.88 93 LEU A N 1
ATOM 727 C CA . LEU A 1 93 ? 7.149 3.548 -4.516 1.00 97.88 93 LEU A CA 1
ATOM 728 C C . LEU A 1 93 ? 7.630 4.466 -3.382 1.00 97.88 93 LEU A C 1
ATOM 730 O O . LEU A 1 93 ? 7.526 4.105 -2.213 1.00 97.88 93 LEU A O 1
ATOM 734 N N . GLY A 1 94 ? 8.110 5.670 -3.706 1.00 97.31 94 GLY A N 1
ATOM 735 C CA . GLY A 1 94 ? 8.435 6.687 -2.701 1.00 97.31 94 GLY A CA 1
ATOM 736 C C . GLY A 1 94 ? 7.213 7.121 -1.884 1.00 97.31 94 GLY A C 1
ATOM 737 O O . GLY A 1 94 ? 7.321 7.334 -0.681 1.00 97.31 94 GLY A O 1
ATOM 738 N N . GLY A 1 95 ? 6.034 7.185 -2.506 1.00 96.88 95 GLY A N 1
ATOM 739 C CA . GLY A 1 95 ? 4.775 7.441 -1.806 1.00 96.88 95 GLY A CA 1
ATOM 740 C C . GLY A 1 95 ? 4.425 6.361 -0.782 1.00 96.88 95 GLY A C 1
ATOM 741 O O . GLY A 1 95 ? 4.139 6.676 0.374 1.00 96.88 95 GLY A O 1
ATOM 742 N N . PHE A 1 96 ? 4.523 5.087 -1.176 1.00 96.06 96 PHE A N 1
ATOM 743 C CA . PHE A 1 96 ? 4.329 3.958 -0.257 1.00 96.06 96 PHE A CA 1
ATOM 744 C C . PHE A 1 96 ? 5.290 4.009 0.931 1.00 96.06 96 PHE A C 1
ATOM 746 O O . PHE A 1 96 ? 4.860 3.820 2.066 1.00 96.06 96 PHE A O 1
ATOM 753 N N . GLU A 1 97 ? 6.568 4.290 0.687 1.00 95.88 97 GLU A N 1
ATOM 754 C CA . GLU A 1 97 ? 7.589 4.421 1.729 1.00 95.88 97 GLU A CA 1
ATOM 755 C C . GLU A 1 97 ? 7.263 5.545 2.723 1.00 95.88 97 GLU A C 1
ATOM 757 O O . GLU A 1 97 ? 7.319 5.322 3.931 1.00 95.88 97 GLU A O 1
ATOM 762 N N . ILE A 1 98 ? 6.865 6.729 2.241 1.00 96.06 98 ILE A N 1
ATOM 763 C CA . ILE A 1 98 ? 6.502 7.869 3.098 1.00 96.06 98 ILE A CA 1
ATOM 764 C C . ILE A 1 98 ? 5.334 7.506 4.021 1.00 96.06 98 ILE A C 1
ATOM 766 O O . ILE A 1 98 ? 5.445 7.657 5.238 1.00 96.06 98 ILE A O 1
ATOM 770 N N . VAL A 1 99 ? 4.235 6.991 3.460 1.00 95.75 99 VAL A N 1
ATOM 771 C CA . VAL A 1 99 ? 3.039 6.643 4.247 1.00 95.75 99 VAL A CA 1
ATOM 772 C C . VAL A 1 99 ? 3.324 5.485 5.207 1.00 95.75 99 VAL A C 1
ATOM 774 O O . VAL A 1 99 ? 2.847 5.482 6.343 1.00 95.75 99 VAL A O 1
ATOM 777 N N . SER A 1 100 ? 4.135 4.516 4.777 1.00 96.31 100 SER A N 1
ATOM 778 C CA . SER A 1 100 ? 4.542 3.393 5.623 1.00 96.31 100 SER A CA 1
ATOM 779 C C . SER A 1 100 ? 5.345 3.878 6.824 1.00 96.31 100 SER A C 1
ATOM 781 O O . SER A 1 100 ? 4.996 3.560 7.958 1.00 96.31 100 SER A O 1
ATOM 783 N N . ASN A 1 101 ? 6.371 4.701 6.602 1.00 94.44 101 ASN A N 1
ATOM 784 C CA . ASN A 1 101 ? 7.223 5.227 7.668 1.00 94.44 101 ASN A CA 1
ATOM 785 C C . ASN A 1 101 ? 6.435 6.062 8.683 1.00 94.44 101 ASN A C 1
ATOM 787 O O . ASN A 1 101 ? 6.679 5.955 9.886 1.00 94.44 101 ASN A O 1
ATOM 791 N N . ASP A 1 102 ? 5.445 6.824 8.218 1.00 94.19 102 ASP A N 1
ATOM 792 C CA . ASP A 1 102 ? 4.554 7.589 9.086 1.00 94.19 102 ASP A CA 1
ATOM 793 C C . ASP A 1 102 ? 3.800 6.678 10.072 1.00 94.19 102 ASP A C 1
ATOM 795 O O . ASP A 1 102 ? 3.830 6.901 11.283 1.00 94.19 102 ASP A O 1
ATOM 799 N N . MET A 1 103 ? 3.222 5.573 9.592 1.00 94.50 103 MET A N 1
ATOM 800 C CA . MET A 1 103 ? 2.542 4.599 10.457 1.00 94.50 103 MET A CA 1
ATOM 801 C C . MET A 1 103 ? 3.500 3.752 11.305 1.00 94.50 103 MET A C 1
ATOM 803 O O . MET A 1 103 ? 3.160 3.376 12.430 1.00 94.50 103 MET A O 1
ATOM 807 N N . LEU A 1 104 ? 4.701 3.450 10.806 1.00 94.75 104 LEU A N 1
ATOM 808 C CA . LEU A 1 104 ? 5.717 2.691 11.543 1.00 94.75 104 LEU A CA 1
ATOM 809 C C . LEU A 1 104 ? 6.282 3.478 12.735 1.00 94.75 104 LEU A C 1
ATOM 811 O O . LEU A 1 104 ? 6.687 2.859 13.726 1.00 94.75 104 LEU A O 1
ATOM 815 N N . SER A 1 105 ? 6.279 4.813 12.661 1.00 93.62 105 SER A N 1
ATOM 816 C CA . SER A 1 105 ? 6.814 5.718 13.690 1.00 93.62 105 SER A CA 1
ATOM 817 C C . SER A 1 105 ? 5.950 5.840 14.953 1.00 93.62 105 SER A C 1
ATOM 819 O O . SER A 1 105 ? 6.432 6.283 15.999 1.00 93.62 105 SER A O 1
ATOM 821 N N . ILE A 1 106 ? 4.692 5.396 14.894 1.00 92.94 106 ILE A N 1
ATOM 822 C CA . ILE A 1 106 ? 3.729 5.538 15.988 1.00 92.94 106 ILE A CA 1
ATOM 823 C C . ILE A 1 106 ? 3.422 4.207 16.683 1.00 92.94 106 ILE A C 1
ATOM 825 O O . ILE A 1 106 ? 3.685 3.103 16.194 1.00 92.94 106 ILE A O 1
ATOM 829 N N . SER A 1 107 ? 2.811 4.316 17.854 1.00 91.25 107 SER A N 1
ATOM 830 C CA . SER A 1 107 ? 2.262 3.218 18.638 1.00 91.25 107 SER A CA 1
ATOM 831 C C . SER A 1 107 ? 0.799 3.491 18.976 1.00 91.25 107 SER A C 1
ATOM 833 O O . SER A 1 107 ? 0.370 4.641 19.089 1.00 91.25 107 SER A O 1
ATOM 835 N N . ALA A 1 108 ? 0.028 2.417 19.123 1.00 90.19 108 ALA A N 1
ATOM 836 C CA . ALA A 1 108 ? -1.393 2.488 19.421 1.00 90.19 108 ALA A CA 1
ATOM 837 C C . ALA A 1 108 ? -1.685 2.005 20.843 1.00 90.19 108 ALA A C 1
ATOM 839 O O . ALA A 1 108 ? -0.980 1.148 21.381 1.00 90.19 108 ALA A O 1
ATOM 840 N N . SER A 1 109 ? -2.765 2.522 21.425 1.00 87.38 109 SER A N 1
ATOM 841 C CA . SER A 1 109 ? -3.294 2.051 22.703 1.00 87.38 109 SER A CA 1
ATOM 842 C C . SER A 1 109 ? -3.754 0.585 22.638 1.00 87.38 109 SER A C 1
ATOM 844 O O . SER A 1 109 ? -3.920 -0.003 21.564 1.00 87.38 109 SER A O 1
ATOM 846 N N . ASN A 1 110 ? -4.070 -0.001 23.798 1.00 87.19 110 ASN A N 1
ATOM 847 C CA . ASN A 1 110 ? -4.601 -1.366 23.882 1.00 87.19 110 ASN A CA 1
ATOM 848 C C . ASN A 1 110 ? -5.868 -1.593 23.041 1.00 87.19 110 ASN A C 1
ATOM 850 O O . ASN A 1 110 ? -6.066 -2.709 22.566 1.00 87.19 110 ASN A O 1
ATOM 854 N N . LYS A 1 111 ? -6.702 -0.564 22.825 1.00 90.88 111 LYS A N 1
ATOM 855 C CA . LYS A 1 111 ? -7.925 -0.675 22.012 1.00 90.88 111 LYS A CA 1
ATOM 856 C C . LYS A 1 111 ? -7.611 -1.021 20.556 1.00 90.88 111 LYS A C 1
ATOM 858 O O . LYS A 1 111 ? -8.326 -1.812 19.948 1.00 90.88 111 LYS A O 1
ATOM 863 N N . TYR A 1 112 ? -6.550 -0.429 20.014 1.00 93.19 112 TYR A N 1
ATOM 864 C CA . TYR A 1 112 ? -6.157 -0.564 18.613 1.00 93.19 112 TYR A CA 1
ATOM 865 C C . TYR A 1 112 ? -4.930 -1.458 18.412 1.00 93.19 112 TYR A C 1
ATOM 867 O O . TYR A 1 112 ? -4.529 -1.666 17.276 1.00 93.19 112 TYR A O 1
ATOM 875 N N . SER A 1 113 ? -4.343 -2.024 19.468 1.00 92.12 113 SER A N 1
ATOM 876 C CA . SER A 1 113 ? -3.067 -2.754 19.416 1.00 92.12 113 SER A CA 1
ATOM 877 C C . SER A 1 113 ? -3.012 -3.848 18.340 1.00 92.12 113 SER A C 1
ATOM 879 O O . SER A 1 113 ? -2.066 -3.891 17.557 1.00 92.12 113 SER A O 1
ATOM 881 N N . LYS A 1 114 ? -4.047 -4.692 18.236 1.00 95.31 114 LYS A N 1
ATOM 882 C CA . LYS A 1 114 ? -4.128 -5.759 17.220 1.00 95.31 114 LYS A CA 1
ATOM 883 C C . LYS A 1 114 ? -4.228 -5.203 15.796 1.00 95.31 114 LYS A C 1
ATOM 885 O O . LYS A 1 114 ? -3.563 -5.699 14.887 1.00 95.31 114 LYS A O 1
ATOM 890 N N . LEU A 1 115 ? -5.050 -4.171 15.611 1.00 95.94 115 LEU A N 1
ATOM 891 C CA . LEU A 1 115 ? -5.191 -3.473 14.335 1.00 95.94 115 LEU A CA 1
ATOM 892 C C . LEU A 1 115 ? -3.862 -2.834 13.937 1.00 95.94 115 LEU A C 1
ATOM 894 O O . LEU A 1 115 ? -3.390 -3.054 12.827 1.00 95.94 115 LEU A O 1
ATOM 898 N N . HIS A 1 116 ? -3.230 -2.114 14.863 1.00 96.50 116 HIS A N 1
ATOM 899 C CA . HIS A 1 116 ? -1.959 -1.440 14.633 1.00 96.50 116 HIS A CA 1
ATOM 900 C C . HIS A 1 116 ? -0.841 -2.419 14.317 1.00 96.50 116 HIS A C 1
ATOM 902 O O . HIS A 1 116 ? -0.078 -2.181 13.395 1.00 96.50 116 HIS A O 1
ATOM 908 N N . SER A 1 117 ? -0.772 -3.551 15.018 1.00 96.56 117 SER A N 1
ATOM 909 C CA . SER A 1 117 ? 0.196 -4.606 14.704 1.00 96.56 117 SER A CA 1
ATOM 910 C C . SER A 1 117 ? 0.030 -5.116 13.271 1.00 96.56 117 SER A C 1
ATOM 912 O O . SER A 1 117 ? 1.020 -5.289 12.570 1.00 96.56 117 SER A O 1
ATOM 914 N N . THR A 1 118 ? -1.213 -5.320 12.829 1.00 97.12 118 THR A N 1
ATOM 915 C CA . THR A 1 118 ? -1.523 -5.770 11.460 1.00 97.12 118 THR A CA 1
ATOM 916 C C . THR A 1 118 ? -1.148 -4.700 10.431 1.00 97.12 118 THR A C 1
ATOM 918 O O . THR A 1 118 ? -0.557 -5.004 9.398 1.00 97.12 118 THR A O 1
ATOM 921 N N . MET A 1 119 ? -1.441 -3.435 10.742 1.00 96.00 119 MET A N 1
ATOM 922 C CA . MET A 1 119 ? -1.070 -2.279 9.930 1.00 96.00 119 MET A CA 1
ATOM 923 C C . MET A 1 119 ? 0.449 -2.138 9.797 1.00 96.00 119 MET A C 1
ATOM 925 O O . MET A 1 119 ? 0.955 -2.013 8.690 1.00 96.00 119 MET A O 1
ATOM 929 N N . VAL A 1 120 ? 1.185 -2.213 10.906 1.00 96.56 120 VAL A N 1
ATOM 930 C CA . VAL A 1 120 ? 2.654 -2.152 10.939 1.00 96.56 120 VAL A CA 1
ATOM 931 C C . VAL A 1 120 ? 3.271 -3.263 10.096 1.00 96.56 120 VAL A C 1
ATOM 933 O O . VAL A 1 120 ? 4.192 -2.991 9.337 1.00 96.56 120 VAL A O 1
ATOM 936 N N . GLU A 1 121 ? 2.756 -4.489 10.178 1.00 97.56 121 GLU A N 1
ATOM 937 C CA . GLU A 1 121 ? 3.250 -5.608 9.367 1.00 97.56 121 GLU A CA 1
ATOM 938 C C . GLU A 1 121 ? 3.051 -5.357 7.863 1.00 97.56 121 GLU A C 1
ATOM 940 O O . GLU A 1 121 ? 3.976 -5.547 7.072 1.00 97.56 121 GLU A O 1
ATOM 945 N N . ALA A 1 122 ? 1.874 -4.862 7.465 1.00 96.75 122 ALA A N 1
ATOM 946 C CA . ALA A 1 122 ? 1.602 -4.505 6.075 1.00 96.75 122 ALA A CA 1
ATOM 947 C C . ALA A 1 122 ? 2.511 -3.362 5.585 1.00 96.75 122 ALA A C 1
ATOM 949 O O . ALA A 1 122 ? 3.150 -3.494 4.539 1.00 96.75 122 ALA A O 1
ATOM 950 N N . MET A 1 123 ? 2.613 -2.279 6.365 1.00 97.12 123 MET A N 1
ATOM 951 C CA . MET A 1 123 ? 3.432 -1.103 6.050 1.00 97.12 123 MET A CA 1
ATOM 952 C C . MET A 1 123 ? 4.925 -1.428 5.991 1.00 97.12 123 MET A C 1
ATOM 954 O O . MET A 1 123 ? 5.624 -0.933 5.111 1.00 97.12 123 MET A O 1
ATOM 958 N N . GLN A 1 124 ? 5.420 -2.305 6.867 1.00 97.69 124 GLN A N 1
ATOM 959 C CA . GLN A 1 124 ? 6.805 -2.763 6.795 1.00 97.69 124 GLN A CA 1
ATOM 960 C C . GLN A 1 124 ? 7.069 -3.461 5.463 1.00 97.69 124 GLN A C 1
ATOM 962 O O . GLN A 1 124 ? 8.011 -3.104 4.763 1.00 97.69 124 GLN A O 1
ATOM 967 N N . GLY A 1 125 ? 6.204 -4.395 5.059 1.00 97.06 125 GLY A N 1
ATOM 968 C CA . GLY A 1 125 ? 6.407 -5.083 3.789 1.00 97.06 125 GLY A CA 1
ATOM 969 C C . GLY A 1 125 ? 6.228 -4.172 2.563 1.00 97.06 125 GLY A C 1
ATOM 970 O O . GLY A 1 125 ? 6.926 -4.372 1.574 1.00 97.06 125 GLY A O 1
ATOM 971 N N . PHE A 1 126 ? 5.386 -3.129 2.619 1.00 96.94 126 PHE A N 1
ATOM 972 C CA . PHE A 1 126 ? 5.342 -2.099 1.568 1.00 96.94 126 PHE A CA 1
ATOM 973 C C . PHE A 1 126 ? 6.643 -1.296 1.488 1.00 96.94 126 PHE A C 1
ATOM 975 O O . PHE A 1 126 ? 7.130 -1.034 0.385 1.00 96.94 126 PHE A O 1
ATOM 982 N N . SER A 1 127 ? 7.220 -0.928 2.634 1.00 97.06 127 SER A N 1
ATOM 983 C CA . SER A 1 127 ? 8.506 -0.230 2.708 1.00 97.06 127 SER A CA 1
ATOM 984 C C . SER A 1 127 ? 9.643 -1.097 2.150 1.00 97.06 127 SER A C 1
ATOM 986 O O . SER A 1 127 ? 10.353 -0.679 1.232 1.00 97.06 127 SER A O 1
ATOM 988 N N . ASP A 1 128 ? 9.734 -2.352 2.598 1.00 97.50 128 ASP A N 1
ATOM 989 C CA . ASP A 1 128 ? 10.734 -3.324 2.144 1.00 97.50 128 ASP A CA 1
ATOM 990 C C . ASP A 1 128 ? 10.602 -3.603 0.637 1.00 97.50 128 ASP A C 1
ATOM 992 O O . ASP A 1 128 ? 11.588 -3.562 -0.104 1.00 97.50 128 ASP A O 1
ATOM 996 N N . ALA A 1 129 ? 9.374 -3.823 0.150 1.00 97.44 129 ALA A N 1
ATOM 997 C CA . ALA A 1 129 ? 9.091 -3.999 -1.273 1.00 97.44 129 ALA A CA 1
ATOM 998 C C . ALA A 1 129 ? 9.518 -2.770 -2.079 1.00 97.44 129 ALA A C 1
ATOM 1000 O O . ALA A 1 129 ? 10.175 -2.904 -3.111 1.00 97.44 129 ALA A O 1
ATOM 1001 N N . SER A 1 130 ? 9.192 -1.570 -1.596 1.00 97.62 130 SER A N 1
ATOM 1002 C CA . SER A 1 130 ? 9.555 -0.316 -2.257 1.00 97.62 130 SER A CA 1
ATOM 1003 C C . SER A 1 130 ? 11.065 -0.152 -2.366 1.00 97.62 130 SER A C 1
ATOM 1005 O O . SER A 1 130 ? 11.561 0.242 -3.422 1.00 97.62 130 SER A O 1
ATOM 1007 N N . PHE A 1 131 ? 11.817 -0.501 -1.323 1.00 97.38 131 PHE A N 1
ATOM 1008 C CA . PHE A 1 131 ? 13.277 -0.496 -1.360 1.00 97.38 131 PHE A CA 1
ATOM 1009 C C . PHE A 1 131 ? 13.832 -1.469 -2.412 1.00 97.38 131 PHE A C 1
ATOM 1011 O O . PHE A 1 131 ? 14.606 -1.059 -3.282 1.00 97.38 131 PHE A O 1
ATOM 1018 N N . ILE A 1 132 ? 13.387 -2.731 -2.387 1.00 97.88 132 ILE A N 1
ATOM 1019 C CA . ILE A 1 132 ? 13.808 -3.771 -3.341 1.00 97.88 132 ILE A CA 1
ATOM 1020 C C . ILE A 1 132 ? 13.514 -3.330 -4.779 1.00 97.88 132 ILE A C 1
ATOM 1022 O O . ILE A 1 132 ? 14.397 -3.342 -5.638 1.00 97.88 132 ILE A O 1
ATOM 1026 N N . MET A 1 133 ? 12.287 -2.879 -5.042 1.00 97.94 133 MET A N 1
ATOM 1027 C CA . MET A 1 133 ? 11.849 -2.491 -6.379 1.00 97.94 133 MET A CA 1
ATOM 1028 C C . MET A 1 133 ? 12.580 -1.244 -6.895 1.00 97.94 133 MET A C 1
ATOM 1030 O O . MET A 1 133 ? 12.954 -1.218 -8.064 1.00 97.94 133 MET A O 1
ATOM 1034 N N . LYS A 1 134 ? 12.844 -0.229 -6.058 1.00 98.06 134 LYS A N 1
ATOM 1035 C CA . LYS A 1 134 ? 13.629 0.959 -6.459 1.00 98.06 134 LYS A CA 1
ATOM 1036 C C . LYS A 1 134 ? 15.055 0.584 -6.881 1.00 98.06 134 LYS A C 1
ATOM 1038 O O . LYS A 1 134 ? 15.544 1.064 -7.910 1.00 98.06 134 LYS A O 1
ATOM 1043 N N . ASN A 1 135 ? 15.704 -0.306 -6.129 1.00 97.56 135 ASN A N 1
ATOM 1044 C CA . ASN A 1 135 ? 17.032 -0.815 -6.480 1.00 97.56 135 ASN A CA 1
ATOM 1045 C C . ASN A 1 135 ? 16.987 -1.605 -7.793 1.00 97.56 135 ASN A C 1
ATOM 1047 O O . ASN A 1 135 ? 17.803 -1.371 -8.685 1.00 97.56 135 ASN A O 1
ATOM 1051 N N . ALA A 1 136 ? 15.983 -2.468 -7.949 1.00 97.75 136 ALA A N 1
ATOM 1052 C CA . ALA A 1 136 ? 15.768 -3.249 -9.157 1.00 97.75 136 ALA A CA 1
ATOM 1053 C C . ALA A 1 136 ? 15.525 -2.372 -10.396 1.00 97.75 136 ALA A C 1
ATOM 1055 O O . ALA A 1 136 ? 16.106 -2.628 -11.446 1.00 97.75 136 ALA A O 1
ATOM 1056 N N . LEU A 1 137 ? 14.741 -1.295 -10.281 1.00 97.19 137 LEU A N 1
ATOM 1057 C CA . LEU A 1 137 ? 14.517 -0.328 -11.365 1.00 97.19 137 LEU A CA 1
ATOM 1058 C C . LEU A 1 137 ? 15.819 0.366 -11.782 1.00 97.19 137 LEU A C 1
ATOM 1060 O O . LEU A 1 137 ? 16.068 0.551 -12.972 1.00 97.19 137 LEU A O 1
ATOM 1064 N N . THR A 1 138 ? 16.668 0.720 -10.817 1.00 95.44 138 THR A N 1
ATOM 1065 C CA . THR A 1 138 ? 17.974 1.343 -11.086 1.00 95.44 138 THR A CA 1
ATOM 1066 C C . THR A 1 138 ? 18.916 0.372 -11.799 1.00 95.44 138 THR A C 1
ATOM 1068 O O . THR A 1 138 ? 19.577 0.746 -12.766 1.00 95.44 138 THR A O 1
ATOM 1071 N N . ALA A 1 139 ? 18.933 -0.889 -11.363 1.00 96.81 139 ALA A N 1
ATOM 1072 C CA . ALA A 1 139 ? 19.736 -1.957 -11.955 1.00 96.81 139 ALA A CA 1
ATOM 1073 C C . ALA A 1 139 ? 19.122 -2.570 -13.228 1.00 96.81 139 ALA A C 1
ATOM 1075 O O . ALA A 1 139 ? 19.775 -3.375 -13.889 1.00 96.81 139 ALA A O 1
ATOM 1076 N N . LYS A 1 140 ? 17.875 -2.208 -13.566 1.00 96.38 140 LYS A N 1
ATOM 1077 C CA . LYS A 1 140 ? 17.038 -2.866 -14.583 1.00 96.38 140 LYS A CA 1
ATOM 1078 C C . LYS A 1 140 ? 16.893 -4.384 -14.372 1.00 96.38 140 LYS A C 1
ATOM 1080 O O . LYS A 1 140 ? 16.787 -5.145 -15.332 1.00 96.38 140 LYS A O 1
ATOM 1085 N N . ASP A 1 141 ? 16.873 -4.832 -13.119 1.00 96.56 141 ASP A N 1
ATOM 1086 C CA . ASP A 1 141 ? 16.731 -6.244 -12.760 1.00 96.56 141 ASP A CA 1
ATOM 1087 C C . ASP A 1 141 ? 15.249 -6.631 -12.657 1.00 96.56 141 ASP A C 1
ATOM 1089 O O . ASP A 1 141 ? 14.560 -6.325 -11.684 1.00 96.56 141 ASP A O 1
ATOM 1093 N N . VAL A 1 142 ? 14.745 -7.327 -13.676 1.00 94.88 142 VAL A N 1
ATOM 1094 C CA . VAL A 1 142 ? 13.346 -7.781 -13.723 1.00 94.88 142 VAL A CA 1
ATOM 1095 C C . VAL A 1 142 ? 13.033 -8.797 -12.622 1.00 94.88 142 VAL A C 1
ATOM 1097 O O . VAL A 1 142 ? 11.936 -8.772 -12.067 1.00 94.88 142 VAL A O 1
ATOM 1100 N N . ASN A 1 143 ? 13.974 -9.680 -12.281 1.00 94.50 143 ASN A N 1
ATOM 1101 C CA . ASN A 1 143 ? 13.725 -10.729 -11.293 1.00 94.50 143 ASN A CA 1
ATOM 1102 C C . ASN A 1 143 ? 13.628 -10.135 -9.891 1.00 94.50 143 ASN A C 1
ATOM 1104 O O . ASN A 1 143 ? 12.741 -10.499 -9.122 1.00 94.50 143 ASN A O 1
ATOM 1108 N N . GLU A 1 144 ? 14.520 -9.204 -9.562 1.00 96.38 144 GLU A N 1
ATOM 1109 C CA . GLU A 1 144 ? 14.494 -8.521 -8.272 1.00 96.38 144 GLU A CA 1
ATOM 1110 C C . GLU A 1 144 ? 13.261 -7.619 -8.143 1.00 96.38 144 GLU A C 1
ATOM 1112 O O . GLU A 1 144 ? 12.609 -7.593 -7.098 1.00 96.38 144 GLU A O 1
ATOM 1117 N N . PHE A 1 145 ? 12.858 -6.966 -9.238 1.00 96.31 145 PHE A N 1
ATOM 1118 C CA . PHE A 1 145 ? 11.608 -6.212 -9.277 1.00 96.31 145 PHE A CA 1
ATOM 1119 C C . PHE A 1 145 ? 10.399 -7.110 -9.016 1.00 96.31 145 PHE A C 1
ATOM 1121 O O . PHE A 1 145 ? 9.528 -6.735 -8.234 1.00 96.31 145 PHE A O 1
ATOM 1128 N N . GLN A 1 146 ? 10.361 -8.306 -9.612 1.00 94.38 146 GLN A N 1
ATOM 1129 C CA . GLN A 1 146 ? 9.277 -9.261 -9.392 1.00 94.38 146 GLN A CA 1
ATOM 1130 C C . GLN A 1 146 ? 9.220 -9.739 -7.936 1.00 94.38 146 GLN A C 1
ATOM 1132 O O . GLN A 1 146 ? 8.137 -9.807 -7.367 1.00 94.38 146 GLN A O 1
ATOM 1137 N N . LYS A 1 147 ? 10.364 -9.995 -7.289 1.00 95.62 147 LYS A N 1
ATOM 1138 C CA . LYS A 1 147 ? 10.386 -10.338 -5.854 1.00 95.62 147 LYS A CA 1
ATOM 1139 C C . LYS A 1 147 ? 9.785 -9.228 -4.996 1.00 95.62 147 LYS A C 1
ATOM 1141 O O . LYS A 1 147 ? 8.996 -9.505 -4.093 1.00 95.62 147 LYS A O 1
ATOM 1146 N N . GLY A 1 148 ? 10.150 -7.979 -5.281 1.00 95.81 148 GLY A N 1
ATOM 1147 C CA . GLY A 1 148 ? 9.574 -6.821 -4.606 1.00 95.81 148 GLY A CA 1
ATOM 1148 C C . GLY A 1 148 ? 8.073 -6.681 -4.883 1.00 95.81 148 GLY A C 1
ATOM 1149 O O . GLY A 1 148 ? 7.300 -6.438 -3.961 1.00 95.81 148 GLY A O 1
ATOM 1150 N N . HIS A 1 149 ? 7.636 -6.927 -6.118 1.00 94.75 149 HIS A N 1
ATOM 1151 C CA . HIS A 1 149 ? 6.221 -6.941 -6.488 1.00 94.75 149 HIS A CA 1
ATOM 1152 C C . HIS A 1 149 ? 5.427 -8.018 -5.730 1.00 94.75 149 HIS A C 1
ATOM 1154 O O . HIS A 1 149 ? 4.362 -7.734 -5.183 1.00 94.75 149 HIS A O 1
ATOM 1160 N N . ASP A 1 150 ? 5.955 -9.236 -5.619 1.00 93.12 150 ASP A N 1
ATOM 1161 C CA . ASP A 1 150 ? 5.316 -10.317 -4.864 1.00 93.12 150 ASP A CA 1
ATOM 1162 C C . ASP A 1 150 ? 5.195 -9.967 -3.371 1.00 93.12 150 ASP A C 1
ATOM 1164 O O . ASP A 1 150 ? 4.205 -10.309 -2.716 1.00 93.12 150 ASP A O 1
ATOM 1168 N N . LEU A 1 151 ? 6.191 -9.267 -2.816 1.00 95.25 151 LEU A N 1
ATOM 1169 C CA . LEU A 1 151 ? 6.132 -8.750 -1.450 1.00 95.25 151 LEU A CA 1
ATOM 1170 C C . LEU A 1 151 ? 5.064 -7.655 -1.312 1.00 95.25 151 LEU A C 1
ATOM 1172 O O . LEU A 1 151 ? 4.259 -7.723 -0.385 1.00 95.25 151 LEU A O 1
ATOM 1176 N N . MET A 1 152 ? 4.975 -6.727 -2.271 1.00 94.38 152 MET A N 1
ATOM 1177 C CA . MET A 1 152 ? 3.920 -5.707 -2.337 1.00 94.38 152 MET A CA 1
ATOM 1178 C C . MET A 1 152 ? 2.523 -6.350 -2.317 1.00 94.38 152 MET A C 1
ATOM 1180 O O . MET A 1 152 ? 1.652 -5.926 -1.559 1.00 94.38 152 MET A O 1
ATOM 1184 N N . GLN A 1 153 ? 2.308 -7.423 -3.087 1.00 90.69 153 GLN A N 1
ATOM 1185 C CA . GLN A 1 153 ? 1.039 -8.159 -3.097 1.00 90.69 153 GLN A CA 1
ATOM 1186 C C . GLN A 1 153 ? 0.726 -8.823 -1.748 1.00 90.69 153 GLN A C 1
ATOM 1188 O O . GLN A 1 153 ? -0.417 -8.782 -1.284 1.00 90.69 153 GLN A O 1
ATOM 1193 N N . LYS A 1 154 ? 1.721 -9.440 -1.097 1.00 93.00 154 LYS A N 1
ATOM 1194 C CA . LYS A 1 154 ? 1.551 -10.037 0.240 1.00 93.00 154 LYS A CA 1
ATOM 1195 C C . LYS A 1 154 ? 1.184 -8.975 1.275 1.00 93.00 154 LYS A C 1
ATOM 1197 O O . LYS A 1 154 ? 0.244 -9.180 2.041 1.00 93.00 154 LYS A O 1
ATOM 1202 N N . SER A 1 155 ? 1.862 -7.833 1.248 1.00 94.25 155 SER A N 1
ATOM 1203 C CA . SER A 1 155 ? 1.550 -6.691 2.107 1.00 94.25 155 SER A CA 1
ATOM 1204 C C . SER A 1 155 ? 0.162 -6.132 1.850 1.00 94.25 155 SER A C 1
ATOM 1206 O O . SER A 1 155 ? -0.561 -5.864 2.802 1.00 94.25 155 SER A O 1
ATOM 1208 N N . ALA A 1 156 ? -0.266 -6.040 0.590 1.00 90.06 156 ALA A N 1
ATOM 1209 C CA . ALA A 1 156 ? -1.620 -5.617 0.252 1.00 90.06 156 ALA A CA 1
ATOM 1210 C C . ALA A 1 156 ? -2.676 -6.567 0.827 1.00 90.06 156 ALA A C 1
ATOM 1212 O O . ALA A 1 156 ? -3.643 -6.112 1.434 1.00 90.06 156 ALA A O 1
ATOM 1213 N N . ARG A 1 157 ? -2.469 -7.886 0.724 1.00 89.25 157 ARG A N 1
ATOM 1214 C CA . ARG A 1 157 ? -3.353 -8.878 1.363 1.00 89.25 157 ARG A CA 1
ATOM 1215 C C . ARG A 1 157 ? -3.419 -8.654 2.869 1.00 89.25 157 ARG A C 1
ATOM 1217 O O . ARG A 1 157 ? -4.515 -8.560 3.416 1.00 89.25 157 ARG A O 1
ATOM 1224 N N . LYS A 1 158 ? -2.270 -8.467 3.518 1.00 91.81 158 LYS A N 1
ATOM 1225 C CA . LYS A 1 158 ? -2.213 -8.177 4.954 1.00 91.81 158 LYS A CA 1
ATOM 1226 C C . LYS A 1 158 ? -2.942 -6.882 5.314 1.00 91.81 158 LYS A C 1
ATOM 1228 O O . LYS A 1 158 ? -3.691 -6.844 6.284 1.00 91.81 158 LYS A O 1
ATOM 1233 N N . TYR A 1 159 ? -2.796 -5.847 4.493 1.00 90.44 159 TYR A N 1
ATOM 1234 C CA . TYR A 1 159 ? -3.477 -4.567 4.654 1.00 90.44 159 TYR A CA 1
ATOM 1235 C C . TYR A 1 159 ? -5.003 -4.719 4.646 1.00 90.44 159 TYR A C 1
ATOM 1237 O O . TYR A 1 159 ? -5.702 -4.076 5.426 1.00 90.44 159 TYR A O 1
ATOM 1245 N N . THR A 1 160 ? -5.547 -5.624 3.825 1.00 86.81 160 THR A N 1
ATOM 1246 C CA . THR A 1 160 ? -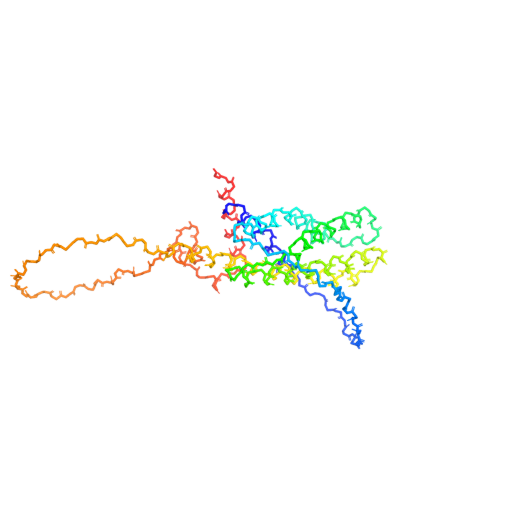6.997 -5.881 3.816 1.00 86.81 160 THR A CA 1
ATOM 1247 C C . THR A 1 160 ? -7.522 -6.507 5.115 1.00 86.81 160 THR A C 1
ATOM 1249 O O . THR A 1 160 ? -8.693 -6.315 5.448 1.00 86.81 160 THR A O 1
ATOM 1252 N N . GLU A 1 161 ? -6.674 -7.169 5.913 1.00 91.12 161 GLU A N 1
ATOM 1253 C CA . GLU A 1 161 ? -7.055 -7.721 7.224 1.00 91.12 161 GLU A CA 1
ATOM 1254 C C . GLU A 1 161 ? -7.367 -6.624 8.262 1.00 91.12 161 GLU A C 1
ATOM 1256 O O . GLU A 1 161 ? -7.982 -6.895 9.294 1.00 91.12 161 GLU A O 1
ATOM 1261 N N . ILE A 1 162 ? -7.010 -5.364 7.993 1.00 90.25 162 ILE A N 1
ATOM 1262 C CA . ILE A 1 162 ? -7.279 -4.221 8.878 1.00 90.25 162 ILE A CA 1
ATOM 1263 C C . ILE A 1 162 ? -8.782 -3.901 8.934 1.00 90.25 162 ILE A C 1
ATOM 1265 O O . ILE A 1 162 ? -9.309 -3.554 9.993 1.00 90.25 162 ILE A O 1
ATOM 1269 N N . PHE A 1 163 ? -9.506 -4.048 7.821 1.00 88.31 163 PHE A N 1
ATOM 1270 C CA . PHE A 1 163 ? -10.927 -3.692 7.724 1.00 88.31 163 PHE A CA 1
ATOM 1271 C C . PHE A 1 163 ? -11.859 -4.494 8.651 1.00 88.31 163 PHE A C 1
ATOM 1273 O O . PHE A 1 163 ? -12.706 -3.875 9.306 1.00 88.31 163 PHE A O 1
ATOM 1280 N N . PRO A 1 164 ? -11.757 -5.834 8.765 1.00 87.75 164 PRO A N 1
ATOM 1281 C CA . PRO A 1 164 ? -12.560 -6.569 9.740 1.00 87.75 164 PRO A CA 1
ATOM 1282 C C . PRO A 1 164 ? -12.214 -6.189 11.188 1.00 87.75 164 PRO A C 1
ATOM 1284 O O . PRO A 1 164 ? -13.125 -6.079 12.008 1.00 87.75 164 PRO A O 1
ATOM 1287 N N . LEU A 1 165 ? -10.943 -5.902 11.501 1.00 91.44 165 LEU A N 1
ATOM 1288 C CA . LEU A 1 165 ? -10.532 -5.450 12.839 1.00 91.44 165 LEU A CA 1
ATOM 1289 C C . LEU A 1 165 ? -11.128 -4.079 13.184 1.00 91.44 165 LEU A C 1
ATOM 1291 O O . LEU A 1 165 ? -11.635 -3.882 14.287 1.00 91.44 165 LEU A O 1
ATOM 1295 N N . LEU A 1 166 ? -11.130 -3.148 12.225 1.00 88.44 166 LEU A N 1
ATOM 1296 C CA . LEU A 1 166 ? -11.811 -1.856 12.345 1.00 88.44 166 LEU A CA 1
ATOM 1297 C C . LEU A 1 166 ? -13.294 -2.029 12.664 1.00 88.44 166 LEU A C 1
ATOM 1299 O O . LEU A 1 166 ? -13.807 -1.412 13.597 1.00 88.44 166 LEU A O 1
ATOM 1303 N N . ARG A 1 167 ? -13.977 -2.901 11.914 1.00 87.81 167 ARG A N 1
ATOM 1304 C CA . ARG A 1 167 ? -15.404 -3.178 12.105 1.00 87.81 167 ARG A CA 1
ATOM 1305 C C . ARG A 1 167 ? -15.690 -3.768 13.483 1.00 87.81 167 ARG A C 1
ATOM 1307 O O . ARG A 1 167 ? -16.676 -3.388 14.104 1.00 87.81 167 ARG A O 1
ATOM 1314 N N . GLU A 1 168 ? -14.838 -4.667 13.972 1.00 89.00 168 GLU A N 1
ATOM 1315 C CA . GLU A 1 168 ? -14.959 -5.238 15.316 1.00 89.00 168 GLU A CA 1
ATOM 1316 C C . GLU A 1 168 ? -14.839 -4.153 16.400 1.00 89.00 168 GLU A C 1
ATOM 1318 O O . GLU A 1 168 ? -15.639 -4.115 17.338 1.00 89.00 168 GLU A O 1
ATOM 1323 N N . ILE A 1 169 ? -13.873 -3.241 16.261 1.00 86.88 169 ILE A N 1
ATOM 1324 C CA . ILE A 1 169 ? -13.650 -2.137 17.206 1.00 86.88 169 ILE A CA 1
ATOM 1325 C C . ILE A 1 169 ? -14.821 -1.145 17.193 1.00 86.88 169 ILE A C 1
ATOM 1327 O O . ILE A 1 169 ? -15.260 -0.702 18.257 1.00 86.88 169 ILE A O 1
ATOM 1331 N N . ASP A 1 170 ? -15.343 -0.811 16.013 1.00 82.25 170 ASP A N 1
ATOM 1332 C CA . ASP A 1 170 ? -16.482 0.101 15.868 1.00 82.25 170 ASP A CA 1
ATOM 1333 C C . ASP A 1 170 ? -17.789 -0.551 16.352 1.00 82.25 170 ASP A C 1
ATOM 1335 O O . ASP A 1 170 ? -18.583 0.086 17.045 1.00 82.25 170 ASP A O 1
ATOM 1339 N N . GLY A 1 171 ? -17.982 -1.848 16.090 1.00 75.75 171 GLY A N 1
ATOM 1340 C CA . GLY A 1 171 ? -19.126 -2.621 16.578 1.00 75.75 171 GLY A CA 1
ATOM 1341 C C . GLY A 1 171 ? -19.181 -2.702 18.106 1.00 75.75 171 GLY A C 1
ATOM 1342 O O . GLY A 1 171 ? -20.237 -2.468 1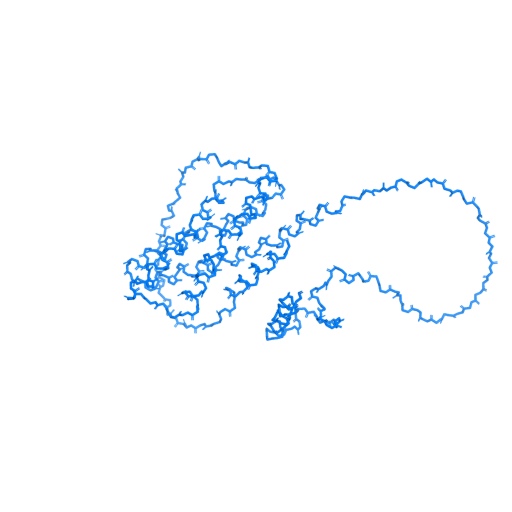8.695 1.00 75.75 171 GLY A O 1
ATOM 1343 N N . LYS A 1 172 ? -18.037 -2.923 18.770 1.00 68.19 172 LYS A N 1
ATOM 1344 C CA . LYS A 1 172 ? -17.936 -2.920 20.243 1.00 68.19 172 LYS A CA 1
ATOM 1345 C C . LYS A 1 172 ? -18.311 -1.576 20.885 1.00 68.19 172 LYS A C 1
ATOM 1347 O O . LYS A 1 172 ? -18.719 -1.567 22.042 1.00 68.19 172 LYS A O 1
ATOM 1352 N N . GLN A 1 173 ? -18.216 -0.451 20.168 1.00 56.69 173 GLN A N 1
ATOM 1353 C CA . GLN A 1 173 ? -18.656 0.853 20.692 1.00 56.69 173 GLN A CA 1
ATOM 1354 C C . GLN A 1 173 ? -20.184 1.003 20.725 1.00 56.69 173 GLN A C 1
ATOM 1356 O O . GLN A 1 173 ? -20.705 1.750 21.548 1.00 56.69 173 GLN A O 1
ATOM 1361 N N . THR A 1 174 ? -20.915 0.285 19.867 1.00 42.53 174 THR A N 1
ATOM 1362 C CA . THR A 1 174 ? -22.384 0.394 19.776 1.00 42.53 174 THR A CA 1
ATOM 1363 C C . THR A 1 174 ? -23.148 -0.452 20.797 1.00 42.53 174 THR A C 1
ATOM 1365 O O . THR A 1 174 ? -24.351 -0.267 20.959 1.00 42.53 174 THR A O 1
ATOM 1368 N N . THR A 1 175 ? -22.477 -1.352 21.523 1.00 38.00 175 THR A N 1
ATOM 1369 C CA . THR A 1 175 ? -23.122 -2.296 22.452 1.00 38.00 175 THR A CA 1
ATOM 1370 C C . THR A 1 175 ? -23.136 -1.862 23.916 1.00 38.00 175 THR A C 1
ATOM 1372 O O . THR A 1 175 ? -23.468 -2.686 24.761 1.00 38.00 175 THR A O 1
ATOM 1375 N N . THR A 1 176 ? -22.818 -0.610 24.262 1.00 32.84 176 THR A N 1
ATOM 1376 C CA . THR A 1 176 ? -23.076 -0.111 25.626 1.00 32.84 176 THR A CA 1
ATOM 1377 C C . THR A 1 176 ? -24.595 0.008 25.812 1.00 32.84 176 THR A C 1
ATOM 1379 O O . THR A 1 176 ? -25.196 0.908 25.219 1.00 32.84 176 THR A O 1
ATOM 1382 N N . PRO A 1 177 ? -25.266 -0.871 26.583 1.00 35.56 177 PRO A N 1
ATOM 1383 C CA . PRO A 1 177 ? -26.709 -0.806 26.728 1.00 35.56 177 PRO A CA 1
ATOM 1384 C C . PRO A 1 177 ? -27.011 0.361 27.662 1.00 35.56 177 PRO A C 1
ATOM 1386 O O . PRO A 1 177 ? -26.789 0.283 28.869 1.00 35.56 177 PRO A O 1
ATOM 1389 N N . ASN A 1 178 ? -27.511 1.459 27.109 1.00 38.81 178 ASN A N 1
ATOM 1390 C CA . ASN A 1 178 ? -28.153 2.489 27.907 1.00 38.81 178 ASN A CA 1
ATOM 1391 C C . ASN A 1 178 ? -29.523 1.923 28.308 1.00 38.81 178 ASN A C 1
ATOM 1393 O O . ASN A 1 178 ? -30.486 2.076 27.565 1.00 38.81 178 ASN A O 1
ATOM 1397 N N . ILE A 1 179 ? -29.588 1.154 29.401 1.00 33.44 179 ILE A N 1
ATOM 1398 C CA . ILE A 1 179 ? -30.847 0.603 29.921 1.00 33.44 179 ILE A CA 1
ATOM 1399 C C . ILE A 1 179 ? -31.635 1.774 30.525 1.00 33.44 179 ILE A C 1
ATOM 1401 O O . ILE A 1 179 ? -31.211 2.308 31.553 1.00 33.44 179 ILE A O 1
ATOM 1405 N N . PRO A 1 180 ? -32.780 2.193 29.956 1.00 35.41 180 PRO A N 1
ATOM 1406 C CA . PRO A 1 180 ? -33.686 3.083 30.659 1.00 35.41 180 PRO A CA 1
ATOM 1407 C C . PRO A 1 180 ? -34.350 2.260 31.766 1.00 35.41 180 PRO A C 1
ATOM 1409 O O . PRO A 1 180 ? -34.975 1.235 31.494 1.00 35.41 180 PRO A O 1
ATOM 1412 N N . ASN A 1 181 ? -34.190 2.689 33.015 1.00 31.91 181 ASN A N 1
ATOM 1413 C CA . ASN A 1 181 ? -34.829 2.090 34.188 1.00 31.91 181 ASN A CA 1
ATOM 1414 C C . ASN A 1 181 ? -36.345 1.894 33.950 1.00 31.91 181 ASN A C 1
ATOM 1416 O O . ASN A 1 181 ? -37.042 2.895 33.752 1.00 31.91 181 ASN A O 1
ATOM 1420 N N . PRO A 1 182 ? -36.905 0.671 34.014 1.00 36.72 182 PRO A N 1
ATOM 1421 C CA . PRO A 1 182 ? -38.347 0.497 34.023 1.00 36.72 182 PRO A CA 1
ATOM 1422 C C . PRO A 1 182 ? -38.856 0.621 35.463 1.00 36.72 182 PRO A C 1
ATOM 1424 O O . PRO A 1 182 ? -38.484 -0.136 36.357 1.00 36.72 182 PRO A O 1
ATOM 1427 N N . THR A 1 183 ? -39.716 1.608 35.699 1.00 32.34 183 THR A N 1
ATOM 1428 C CA . THR A 1 183 ? -40.487 1.746 36.942 1.00 32.34 183 THR A CA 1
ATOM 1429 C C . THR A 1 183 ? -41.438 0.544 37.091 1.00 32.34 183 THR A C 1
ATOM 1431 O O . THR A 1 183 ? -42.029 0.124 36.093 1.00 32.34 183 THR A O 1
ATOM 1434 N N . PRO A 1 184 ? -41.637 -0.020 38.297 1.00 33.97 184 PRO A N 1
ATOM 1435 C CA . PRO A 1 184 ? -42.454 -1.217 38.463 1.00 33.97 184 PRO A CA 1
ATOM 1436 C C . PRO A 1 184 ? -43.948 -0.865 38.473 1.00 33.97 184 PRO A C 1
ATOM 1438 O O . PRO A 1 184 ? -44.393 -0.049 39.280 1.00 33.97 184 PRO A O 1
ATOM 1441 N N . LYS A 1 185 ? -44.738 -1.506 37.601 1.00 32.59 185 LYS A N 1
ATOM 1442 C CA . LYS A 1 185 ? -46.205 -1.543 37.703 1.00 32.59 185 LYS A CA 1
ATOM 1443 C C . LYS A 1 185 ? -46.679 -2.960 38.022 1.00 32.59 185 LYS A C 1
ATOM 1445 O O . LYS A 1 185 ? -46.277 -3.933 37.396 1.00 32.59 185 LYS A O 1
ATOM 1450 N N . THR A 1 186 ? -47.515 -3.007 39.045 1.00 32.00 186 THR A N 1
ATOM 1451 C CA . THR A 1 186 ? -48.124 -4.131 39.756 1.00 32.00 186 THR A CA 1
ATOM 1452 C C . THR A 1 186 ? -49.115 -4.948 38.913 1.00 32.00 186 THR A C 1
ATOM 1454 O O . THR A 1 186 ? -49.894 -4.392 38.143 1.00 32.00 186 THR A O 1
ATOM 1457 N N . THR A 1 187 ? -49.118 -6.267 39.131 1.00 35.34 187 THR A N 1
ATOM 1458 C CA . THR A 1 187 ? -50.119 -7.268 38.687 1.00 35.34 187 THR A CA 1
ATOM 1459 C C . THR A 1 187 ? -51.374 -7.240 39.588 1.00 35.34 187 THR A C 1
ATOM 1461 O O . THR A 1 187 ? -51.266 -6.761 40.721 1.00 35.34 187 THR A O 1
ATOM 1464 N N . PRO A 1 188 ? -52.558 -7.733 39.141 1.00 35.25 188 PRO A N 1
ATOM 1465 C CA . PRO A 1 188 ? -52.970 -9.130 39.443 1.00 35.25 188 PRO A CA 1
ATOM 1466 C C . PRO A 1 188 ? -53.753 -9.857 38.289 1.00 35.25 188 P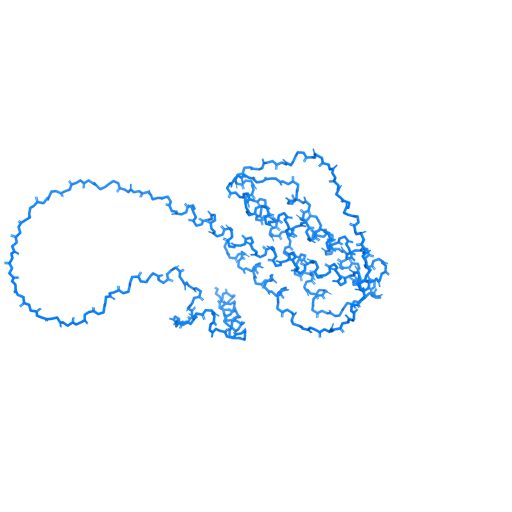RO A C 1
ATOM 1468 O O . PRO A 1 188 ? -54.560 -9.217 37.629 1.00 35.25 188 PRO A O 1
ATOM 1471 N N . VAL A 1 189 ? -53.388 -11.074 37.814 1.00 34.69 189 VAL A N 1
ATOM 1472 C CA . VAL A 1 189 ? -53.885 -12.484 38.062 1.00 34.69 189 VAL A CA 1
ATOM 1473 C C . VAL A 1 189 ? -55.427 -12.715 37.879 1.00 34.69 189 VAL A C 1
ATOM 1475 O O . VAL A 1 189 ? -56.187 -11.832 38.259 1.00 34.69 189 VAL A O 1
ATOM 1478 N N . PRO A 1 190 ? -55.957 -13.916 37.503 1.00 51.56 190 PRO A N 1
ATOM 1479 C CA . PRO A 1 190 ? -55.987 -14.652 36.210 1.00 51.56 190 PRO A CA 1
ATOM 1480 C C . PRO A 1 190 ? -57.426 -15.124 35.799 1.00 51.56 190 PRO A C 1
ATOM 1482 O O . PRO A 1 190 ? -58.365 -15.001 36.582 1.00 51.56 190 PRO A O 1
ATOM 1485 N N . LYS A 1 191 ? -57.620 -15.777 34.635 1.00 32.00 191 LYS A N 1
ATOM 1486 C CA . LYS A 1 191 ? -58.702 -16.780 34.446 1.00 32.00 191 LYS A CA 1
ATOM 1487 C C . LYS A 1 191 ? -58.433 -17.743 33.279 1.00 32.00 191 LYS A C 1
ATOM 1489 O O . LYS A 1 191 ? -57.970 -17.330 32.223 1.00 32.00 191 LYS A O 1
ATOM 1494 N N . THR A 1 192 ? -58.724 -19.013 33.539 1.00 35.53 192 THR A N 1
ATOM 1495 C CA . THR A 1 192 ? -58.470 -20.226 32.744 1.00 35.53 192 THR A CA 1
ATOM 1496 C C . THR A 1 192 ? -59.700 -20.611 31.916 1.00 35.53 192 THR A C 1
ATOM 1498 O O . THR A 1 192 ? -60.796 -20.524 32.458 1.00 35.53 192 THR A O 1
ATOM 1501 N N . GLU A 1 193 ? -59.522 -21.102 30.681 1.00 32.41 193 GLU A N 1
ATOM 1502 C CA . GLU A 1 193 ? -60.313 -22.195 30.072 1.00 32.41 193 GLU A CA 1
ATOM 1503 C C . GLU A 1 193 ? -59.610 -22.735 28.799 1.00 32.41 193 GLU A C 1
ATOM 1505 O O . GLU A 1 193 ? -58.860 -22.019 28.139 1.00 32.41 193 GLU A O 1
ATOM 1510 N N . GLU A 1 194 ? -59.782 -24.034 28.544 1.00 31.08 194 GLU A N 1
ATOM 1511 C CA . GLU A 1 194 ? -58.949 -24.967 27.752 1.00 31.08 194 GLU A CA 1
ATOM 1512 C C . GLU A 1 194 ? -59.587 -25.291 26.355 1.00 31.08 194 GLU A C 1
ATOM 1514 O O . GLU A 1 194 ? -60.546 -24.627 25.970 1.00 31.08 194 GLU A O 1
ATOM 1519 N N . PRO A 1 195 ?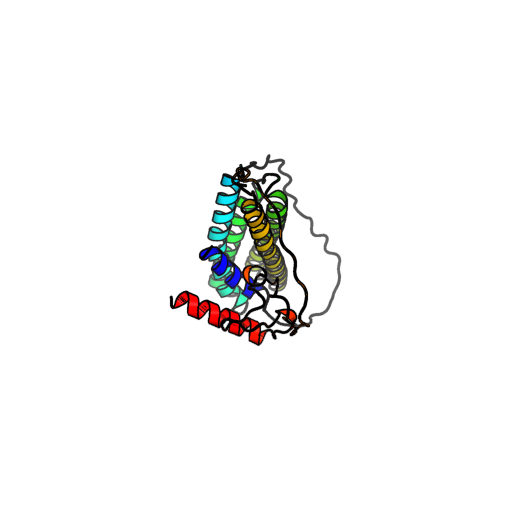 -59.130 -26.288 25.559 1.00 46.38 195 PRO A N 1
ATOM 1520 C CA . PRO A 1 195 ? -58.189 -26.184 24.437 1.00 46.38 195 PRO A CA 1
ATOM 1521 C C . PRO A 1 195 ? -58.809 -26.387 23.029 1.00 46.38 195 PRO A C 1
ATOM 1523 O O . PRO A 1 195 ? -59.813 -27.075 22.858 1.00 46.38 195 PRO A O 1
ATOM 1526 N N . ALA A 1 196 ? -58.124 -25.916 21.976 1.00 30.27 196 ALA A N 1
ATOM 1527 C CA . ALA A 1 196 ? -58.309 -26.421 20.608 1.00 30.27 196 ALA A CA 1
ATOM 1528 C C . ALA A 1 196 ? -56.957 -26.596 19.882 1.00 30.27 196 ALA A C 1
ATOM 1530 O O . ALA A 1 196 ? -56.094 -25.723 19.896 1.00 30.27 196 ALA A O 1
ATOM 1531 N N . VAL A 1 197 ? -56.809 -27.780 19.291 1.00 32.47 197 VAL A N 1
ATOM 1532 C CA . VAL A 1 197 ? -55.633 -28.437 18.684 1.00 32.47 197 VAL A CA 1
ATOM 1533 C C . VAL A 1 197 ? -55.064 -27.673 17.459 1.00 32.47 197 VAL A C 1
ATOM 1535 O O . VAL A 1 197 ? -55.801 -26.936 16.801 1.00 32.47 197 VAL A O 1
ATOM 1538 N N . PRO A 1 198 ? -53.750 -27.796 17.156 1.00 33.78 198 PRO A N 1
ATOM 1539 C CA . PRO A 1 198 ? -52.938 -26.745 16.548 1.00 33.78 198 PRO A CA 1
ATOM 1540 C C . PRO A 1 198 ? -52.917 -26.786 15.015 1.00 33.78 198 PRO A C 1
ATOM 1542 O O . PRO A 1 198 ? -52.828 -27.847 14.403 1.00 33.78 198 PRO A O 1
ATOM 1545 N N . LYS A 1 199 ? -52.908 -25.606 14.386 1.00 35.12 199 LYS A N 1
ATOM 1546 C CA . LYS A 1 199 ? -52.346 -25.437 13.040 1.00 35.12 199 LYS A CA 1
ATOM 1547 C C . LYS A 1 199 ? -50.893 -25.024 13.220 1.00 35.12 199 LYS A C 1
ATOM 1549 O O . LYS A 1 199 ? -50.645 -24.024 13.889 1.00 35.12 199 LYS A O 1
ATOM 1554 N N . GLU A 1 200 ? -49.969 -25.807 12.670 1.00 35.28 200 GLU A N 1
ATOM 1555 C CA . GLU A 1 200 ? -48.530 -25.530 12.663 1.00 35.28 200 GLU A CA 1
ATOM 1556 C C . GLU A 1 200 ? -48.262 -24.080 12.238 1.00 35.28 200 GLU A C 1
ATOM 1558 O O . GLU A 1 200 ? -48.321 -23.720 11.063 1.00 35.28 200 GLU A O 1
ATOM 1563 N N . GLN A 1 201 ? -47.985 -23.227 13.222 1.00 33.56 201 GLN A N 1
ATOM 1564 C CA . GLN A 1 201 ? -47.275 -21.982 13.005 1.00 33.56 201 GLN A CA 1
ATOM 1565 C C . GLN A 1 201 ? -45.800 -22.349 12.942 1.00 33.56 201 GLN A C 1
ATOM 1567 O O . GLN A 1 201 ? -45.197 -22.709 13.953 1.00 33.56 201 GLN A O 1
ATOM 1572 N N . VAL A 1 202 ? -45.225 -22.257 11.744 1.00 36.00 202 VAL A N 1
ATOM 1573 C CA . VAL A 1 202 ? -43.775 -22.139 11.594 1.00 36.00 202 VAL A CA 1
ATOM 1574 C C . VAL A 1 202 ? -43.352 -20.972 12.494 1.00 36.00 202 VAL A C 1
ATOM 1576 O O . VAL A 1 202 ? -43.930 -19.887 12.356 1.00 36.00 202 VAL A O 1
ATOM 1579 N N . PRO A 1 203 ? -42.440 -21.175 13.461 1.00 35.22 203 PRO A N 1
ATOM 1580 C CA . PRO A 1 203 ? -42.069 -20.112 14.380 1.00 35.22 203 PRO A CA 1
ATOM 1581 C C . PRO A 1 203 ? -41.574 -18.910 13.568 1.00 35.22 203 PRO A C 1
ATOM 1583 O O . PRO A 1 203 ? -40.867 -19.107 12.573 1.00 35.22 203 PRO A O 1
ATOM 1586 N N . PRO A 1 204 ? -41.944 -17.670 13.943 1.00 35.53 204 PRO A N 1
ATOM 1587 C CA . PRO A 1 204 ? -41.378 -16.497 13.303 1.00 35.53 204 PRO A CA 1
ATOM 1588 C C . PRO A 1 204 ? -39.863 -16.610 13.420 1.00 35.53 204 PRO A C 1
ATOM 1590 O O . PRO A 1 204 ? -39.325 -16.782 14.516 1.00 35.53 204 PRO A O 1
ATOM 1593 N N . SER A 1 205 ? -39.205 -16.604 12.265 1.00 43.38 205 SER A N 1
ATOM 1594 C CA . SER A 1 205 ? -37.762 -16.736 12.174 1.00 43.38 205 SER A CA 1
ATOM 1595 C C . SER A 1 205 ? -37.113 -15.725 13.116 1.00 43.38 205 SER A C 1
ATOM 1597 O O . SER A 1 205 ? -37.321 -14.520 12.988 1.00 43.38 205 SER A O 1
ATOM 1599 N N . THR A 1 206 ? -36.323 -16.215 14.070 1.00 41.97 206 THR A N 1
ATOM 1600 C CA . THR A 1 206 ? -35.453 -15.404 14.938 1.00 41.97 206 THR A CA 1
ATOM 1601 C C . THR A 1 206 ? -34.274 -14.800 14.167 1.00 41.97 206 THR A C 1
ATOM 1603 O O . THR A 1 206 ? -33.381 -14.194 14.760 1.00 41.97 206 THR A O 1
ATOM 1606 N N . TYR A 1 207 ? -34.257 -14.979 12.846 1.00 48.00 207 TYR A N 1
ATOM 1607 C CA . TYR A 1 207 ? -33.240 -14.481 11.949 1.00 48.00 207 TYR A CA 1
ATOM 1608 C C . TYR A 1 207 ? -33.364 -12.967 11.782 1.00 48.00 207 TYR A C 1
ATOM 1610 O O . TYR A 1 207 ? -34.345 -12.468 11.235 1.00 48.00 207 TYR A O 1
ATOM 1618 N N . ASP A 1 208 ? -32.353 -12.248 12.265 1.00 48.91 208 ASP A N 1
ATOM 1619 C CA . ASP A 1 208 ? -32.177 -10.815 12.050 1.00 48.91 208 ASP A CA 1
ATOM 1620 C C . ASP A 1 208 ? -31.404 -10.605 10.734 1.00 48.91 208 ASP A C 1
ATOM 1622 O O . ASP A 1 208 ? -30.187 -10.819 10.710 1.00 48.91 208 ASP A O 1
ATOM 1626 N N . PRO A 1 209 ? -32.058 -10.161 9.641 1.00 46.38 209 PRO A N 1
ATOM 1627 C CA . PRO A 1 209 ? -31.405 -9.978 8.344 1.00 46.38 209 PRO A CA 1
ATOM 1628 C C . PRO A 1 209 ? -30.266 -8.949 8.387 1.00 46.38 209 PRO A C 1
ATOM 1630 O O . PRO A 1 209 ? -29.417 -8.921 7.500 1.00 46.38 209 PRO A O 1
ATOM 1633 N N . LYS A 1 210 ? -30.209 -8.103 9.429 1.00 49.97 210 LYS A N 1
ATOM 1634 C CA . LYS A 1 210 ? -29.138 -7.115 9.614 1.00 49.97 210 LYS A CA 1
ATOM 1635 C C . LYS A 1 210 ? -27.807 -7.732 10.042 1.00 49.97 210 LYS A C 1
ATOM 1637 O O . LYS A 1 210 ? -26.799 -7.029 10.004 1.00 49.97 210 LYS A O 1
ATOM 1642 N N . LYS A 1 211 ? -27.783 -9.003 10.460 1.00 46.62 211 LYS A N 1
ATOM 1643 C CA . LYS A 1 211 ? -26.549 -9.696 10.867 1.00 46.62 211 LYS A CA 1
ATOM 1644 C C . LYS A 1 211 ? -25.799 -10.370 9.715 1.00 46.62 211 LYS A C 1
ATOM 1646 O O . LYS A 1 211 ? -24.606 -10.592 9.865 1.00 46.62 211 LYS A O 1
ATOM 1651 N N . ASP A 1 212 ? -26.456 -10.603 8.580 1.00 50.31 212 ASP A N 1
ATOM 1652 C CA . ASP A 1 212 ? -25.949 -11.438 7.478 1.00 50.31 212 ASP A CA 1
ATOM 1653 C C . ASP A 1 212 ? -26.223 -10.814 6.098 1.00 50.31 212 ASP A C 1
ATOM 1655 O O . ASP A 1 212 ? -26.502 -11.500 5.116 1.00 50.31 212 ASP A O 1
ATOM 1659 N N . SER A 1 213 ? -26.102 -9.489 5.978 1.00 53.75 213 SER A N 1
ATOM 1660 C CA . SER A 1 213 ? -26.315 -8.788 4.700 1.00 53.75 213 SER A CA 1
ATOM 1661 C C . SER A 1 213 ? -25.358 -9.219 3.575 1.00 53.75 213 SER A C 1
ATOM 1663 O O . SER A 1 213 ? -25.500 -8.744 2.459 1.00 53.75 213 SER A O 1
ATOM 1665 N N . ALA A 1 214 ? -24.363 -10.064 3.870 1.00 53.84 214 ALA A N 1
ATOM 1666 C CA . ALA A 1 214 ? -23.434 -10.635 2.898 1.00 53.84 214 ALA A CA 1
ATOM 1667 C C . ALA A 1 214 ? -23.985 -11.870 2.156 1.00 53.84 214 ALA A C 1
ATOM 1669 O O . ALA A 1 214 ? -23.367 -12.297 1.191 1.00 53.84 214 ALA A O 1
ATOM 1670 N N . ASN A 1 215 ? -25.110 -12.446 2.599 1.00 57.50 215 ASN A N 1
ATOM 1671 C CA . ASN A 1 215 ? -25.714 -13.641 1.990 1.00 57.50 215 ASN A CA 1
ATOM 1672 C C . ASN A 1 215 ? -26.968 -13.323 1.163 1.00 57.50 215 ASN A C 1
ATOM 1674 O O . ASN A 1 215 ? -27.733 -14.230 0.838 1.00 57.50 215 ASN A O 1
ATOM 1678 N N . TYR A 1 216 ? -27.227 -12.044 0.894 1.00 59.78 216 TYR A N 1
ATOM 1679 C CA . TYR A 1 216 ? -28.408 -11.591 0.175 1.00 59.78 216 TYR A CA 1
ATOM 1680 C C . TYR A 1 216 ? -28.000 -10.828 -1.071 1.00 59.78 216 TYR A C 1
ATOM 1682 O O . TYR A 1 216 ? -27.240 -9.867 -0.969 1.00 59.78 216 TYR A O 1
ATOM 1690 N N . ASP A 1 217 ? -28.570 -11.223 -2.207 1.00 61.22 217 ASP A N 1
ATOM 1691 C CA . ASP A 1 217 ? -28.431 -10.458 -3.438 1.00 61.22 217 ASP A CA 1
ATOM 1692 C C . ASP A 1 217 ? -29.198 -9.122 -3.360 1.00 61.22 217 ASP A C 1
ATOM 1694 O O . ASP A 1 217 ? -30.009 -8.870 -2.459 1.00 61.22 217 ASP A O 1
ATOM 1698 N N . LYS A 1 218 ? -28.991 -8.247 -4.350 1.00 61.97 218 LYS A N 1
ATOM 1699 C CA . LYS A 1 218 ? -29.683 -6.946 -4.447 1.00 61.97 218 LYS A CA 1
ATOM 1700 C C . LYS A 1 218 ? -31.217 -7.039 -4.547 1.00 61.97 218 LYS A C 1
ATOM 1702 O O . LYS A 1 218 ? -31.901 -6.028 -4.390 1.00 61.97 218 LYS A O 1
ATOM 1707 N N . HIS A 1 219 ? -31.758 -8.220 -4.841 1.00 66.81 219 HIS A N 1
ATOM 1708 C CA . HIS A 1 219 ? -33.190 -8.505 -4.921 1.00 66.81 219 HIS A CA 1
ATOM 1709 C C . HIS A 1 219 ? -33.741 -9.125 -3.626 1.00 66.81 219 HIS A C 1
ATOM 1711 O O . HIS A 1 219 ? -34.949 -9.340 -3.522 1.00 66.81 219 HIS A O 1
ATOM 1717 N N . GLY A 1 220 ? -32.888 -9.358 -2.624 1.00 61.34 220 GLY A N 1
ATOM 1718 C CA . GLY A 1 220 ? -33.254 -9.951 -1.343 1.00 61.34 220 GLY A CA 1
ATOM 1719 C C . GLY A 1 220 ? -33.331 -11.478 -1.362 1.00 61.34 220 GLY A C 1
ATOM 1720 O O . GLY A 1 220 ? -33.889 -12.055 -0.428 1.00 61.34 220 GLY A O 1
ATOM 1721 N N . ASN A 1 221 ? -32.784 -12.148 -2.380 1.00 70.44 221 ASN A N 1
ATOM 1722 C CA . ASN A 1 221 ? -32.691 -13.605 -2.399 1.00 70.44 221 ASN A CA 1
ATOM 1723 C C . ASN A 1 221 ? -31.463 -14.070 -1.618 1.00 70.44 221 ASN A C 1
ATOM 1725 O O . ASN A 1 221 ? -30.374 -13.516 -1.757 1.00 70.44 221 ASN A O 1
ATOM 1729 N N . TYR A 1 222 ? -31.645 -15.116 -0.816 1.00 58.19 222 TYR A N 1
ATOM 1730 C CA . TYR A 1 222 ? -30.566 -15.720 -0.047 1.00 58.19 222 TYR A CA 1
ATOM 1731 C C . TYR A 1 222 ? -29.678 -16.589 -0.948 1.00 58.19 222 TYR A C 1
ATOM 1733 O O . TYR A 1 222 ? -30.151 -17.584 -1.504 1.00 58.19 222 TYR A O 1
ATOM 1741 N N . LYS A 1 223 ? -28.392 -16.247 -1.053 1.00 66.50 223 LYS A N 1
ATOM 1742 C CA . LYS A 1 223 ? -27.348 -17.102 -1.624 1.00 66.50 223 LYS A CA 1
ATOM 1743 C C . LYS A 1 223 ? -26.048 -16.885 -0.836 1.00 66.50 223 LYS A C 1
ATOM 1745 O O . LYS A 1 223 ? -25.501 -15.785 -0.861 1.00 66.50 223 LYS A O 1
ATOM 1750 N N . PRO A 1 224 ? -25.566 -17.893 -0.093 1.00 64.25 224 PRO A N 1
ATOM 1751 C CA . PRO A 1 224 ? -24.371 -17.737 0.721 1.00 64.25 224 PRO A CA 1
ATOM 1752 C C . PRO A 1 224 ? -23.112 -17.670 -0.155 1.00 64.25 224 PRO A C 1
ATOM 1754 O O . PRO A 1 224 ? -23.051 -18.251 -1.241 1.00 64.25 224 PRO A O 1
ATOM 1757 N N . VAL A 1 225 ? -22.109 -16.923 0.315 1.00 57.78 225 VAL A N 1
ATOM 1758 C CA . VAL A 1 225 ? -20.908 -16.556 -0.464 1.00 57.78 225 VAL A CA 1
ATOM 1759 C C . VAL A 1 225 ? -20.098 -17.772 -0.931 1.00 57.78 225 VAL A C 1
ATOM 1761 O O . VAL A 1 225 ? -19.478 -17.734 -1.989 1.00 57.78 225 VAL A O 1
ATOM 1764 N N . ASP A 1 226 ? -20.132 -18.871 -0.180 1.00 64.88 226 ASP A N 1
ATOM 1765 C CA . ASP A 1 226 ? -19.470 -20.139 -0.510 1.00 64.88 226 ASP A CA 1
ATOM 1766 C C . ASP A 1 226 ? -20.114 -20.889 -1.691 1.00 64.88 226 ASP A C 1
ATOM 1768 O O . ASP A 1 226 ? -19.520 -21.825 -2.226 1.00 64.88 226 ASP A O 1
ATOM 1772 N N . GLN A 1 227 ? -21.306 -20.467 -2.119 1.00 64.44 227 GLN A N 1
ATOM 1773 C CA . GLN A 1 227 ? -22.046 -21.017 -3.258 1.00 64.44 227 GLN A CA 1
ATOM 1774 C C . GLN A 1 227 ? -22.039 -20.092 -4.484 1.00 64.44 227 GLN A C 1
ATOM 1776 O O . GLN A 1 227 ? -22.710 -20.387 -5.478 1.00 64.44 227 GLN A O 1
ATOM 1781 N N . LEU A 1 228 ? -21.317 -18.968 -4.427 1.00 70.31 228 LEU A N 1
ATOM 1782 C CA . LEU A 1 228 ? -21.142 -18.061 -5.558 1.00 70.31 228 LEU A CA 1
ATOM 1783 C C . LEU A 1 228 ? -19.869 -18.401 -6.337 1.00 70.31 228 LEU A C 1
ATOM 1785 O O . LEU A 1 228 ? -18.801 -18.635 -5.771 1.00 70.31 228 LEU A O 1
ATOM 1789 N N . THR A 1 229 ? -19.979 -18.386 -7.660 1.00 73.12 229 THR A N 1
ATOM 1790 C CA . THR A 1 229 ? -18.810 -18.422 -8.546 1.00 73.12 229 THR A CA 1
ATOM 1791 C C . THR A 1 229 ? -18.093 -17.064 -8.548 1.00 73.12 229 THR A C 1
ATOM 1793 O O . THR A 1 229 ? -18.732 -16.033 -8.314 1.00 73.12 229 THR A O 1
ATOM 1796 N N . PRO A 1 230 ? -16.778 -17.010 -8.831 1.00 63.94 230 PRO A N 1
ATOM 1797 C CA . PRO A 1 230 ? -16.039 -15.748 -8.917 1.00 63.94 230 PRO A CA 1
ATOM 1798 C C . PRO A 1 230 ? -16.672 -14.721 -9.872 1.00 63.94 230 PRO A C 1
ATOM 1800 O O . PRO A 1 230 ? -16.674 -13.523 -9.587 1.00 63.94 230 PRO A O 1
ATOM 1803 N N . GLU A 1 231 ? -17.254 -15.177 -10.981 1.00 68.75 231 GLU A N 1
ATOM 1804 C CA . GLU A 1 231 ? -17.958 -14.347 -11.959 1.00 68.75 231 GLU A CA 1
ATOM 1805 C C . GLU A 1 231 ? -19.245 -13.739 -11.389 1.00 68.75 231 GLU A C 1
ATOM 1807 O O . GLU A 1 231 ? -19.548 -12.575 -11.658 1.00 68.75 231 GLU A O 1
ATOM 1812 N N . GLU A 1 232 ? -19.990 -14.498 -10.584 1.00 66.75 232 GLU A N 1
ATOM 1813 C CA . GLU A 1 232 ? -21.199 -14.015 -9.909 1.00 66.75 232 GLU A CA 1
ATOM 1814 C C . GLU A 1 232 ? -20.857 -12.974 -8.839 1.00 66.75 232 GLU A C 1
ATOM 1816 O O . GLU A 1 232 ? -21.478 -11.913 -8.812 1.00 66.75 232 GLU A O 1
ATOM 1821 N N . ILE A 1 233 ? -19.817 -13.224 -8.036 1.00 67.50 233 ILE A N 1
ATOM 1822 C CA . ILE A 1 233 ? -19.319 -12.271 -7.029 1.00 67.50 233 ILE A CA 1
ATOM 1823 C C . ILE A 1 233 ? -18.898 -10.961 -7.702 1.00 67.50 233 ILE A C 1
ATOM 1825 O O . ILE A 1 233 ? -19.240 -9.872 -7.239 1.00 67.50 233 ILE A O 1
ATOM 1829 N N . LYS A 1 234 ? -18.169 -11.057 -8.820 1.00 70.62 234 LYS A N 1
ATOM 1830 C CA . LYS A 1 234 ? -17.720 -9.893 -9.587 1.00 70.62 234 LYS A CA 1
ATOM 1831 C C . LYS A 1 234 ? -18.900 -9.093 -10.135 1.00 70.62 234 LYS A C 1
ATOM 1833 O O . LYS A 1 234 ? -18.937 -7.878 -9.963 1.00 70.62 234 LYS A O 1
ATOM 1838 N N . LYS A 1 235 ? -19.869 -9.761 -10.760 1.00 76.81 235 LYS A N 1
ATOM 1839 C CA . LYS A 1 235 ? -21.050 -9.108 -11.331 1.00 76.81 235 LYS A CA 1
ATOM 1840 C C . LYS A 1 235 ? -21.883 -8.405 -10.260 1.00 76.81 235 LYS A C 1
ATOM 1842 O O . LYS A 1 235 ? -22.318 -7.278 -10.467 1.00 76.81 235 LYS A O 1
ATOM 1847 N N . GLU A 1 236 ? -22.082 -9.044 -9.114 1.00 68.00 236 GLU A N 1
ATOM 1848 C CA . GLU A 1 236 ? -22.834 -8.457 -8.008 1.00 68.00 236 GLU A CA 1
ATOM 1849 C C . GLU A 1 236 ? -22.126 -7.224 -7.428 1.00 68.00 236 GLU A C 1
ATOM 1851 O O . GLU A 1 236 ? -22.757 -6.189 -7.205 1.00 68.00 236 GLU A O 1
ATOM 1856 N N . ALA A 1 237 ? -20.800 -7.288 -7.273 1.00 69.94 237 ALA A N 1
ATOM 1857 C CA . ALA A 1 237 ? -19.995 -6.145 -6.852 1.00 69.94 237 ALA A CA 1
ATOM 1858 C C . ALA A 1 237 ? -20.053 -4.981 -7.862 1.00 69.94 237 ALA A C 1
ATOM 1860 O O . ALA A 1 237 ? -20.173 -3.822 -7.459 1.00 69.94 237 ALA A O 1
ATOM 1861 N N . GLU A 1 238 ? -20.006 -5.274 -9.166 1.00 70.75 238 GLU A N 1
ATOM 1862 C CA . GLU A 1 238 ? -20.120 -4.280 -10.244 1.00 70.75 238 GLU A CA 1
ATOM 1863 C C . GLU A 1 238 ? -21.508 -3.625 -10.288 1.00 70.75 238 GLU A C 1
ATOM 1865 O O . GLU A 1 238 ? -21.617 -2.402 -10.418 1.00 70.75 238 GLU A O 1
ATOM 1870 N N . GLU A 1 239 ? -22.578 -4.406 -10.139 1.00 66.75 239 GLU A N 1
ATOM 1871 C CA . GLU A 1 239 ? -23.951 -3.897 -10.108 1.00 66.75 239 GLU A CA 1
ATOM 1872 C C . GLU A 1 239 ? -24.199 -3.024 -8.872 1.00 66.75 239 GLU A C 1
ATOM 1874 O O . GLU A 1 239 ? -24.764 -1.936 -8.992 1.00 66.75 239 GLU A O 1
ATOM 1879 N N . PHE A 1 240 ? -23.708 -3.441 -7.701 1.00 64.94 240 PHE A N 1
ATOM 1880 C CA . PHE A 1 240 ? -23.801 -2.648 -6.476 1.00 64.94 240 PHE A CA 1
ATOM 1881 C C . PHE A 1 240 ? -23.032 -1.323 -6.590 1.00 64.94 240 PHE A C 1
ATOM 1883 O O . PHE A 1 240 ? -23.521 -0.272 -6.168 1.00 64.94 240 PHE A O 1
ATOM 1890 N N . MET A 1 241 ? -21.844 -1.351 -7.203 1.00 61.03 241 MET A N 1
ATOM 1891 C CA . MET A 1 241 ? -21.048 -0.153 -7.478 1.00 61.03 241 MET A CA 1
ATOM 1892 C C . MET A 1 241 ? -21.769 0.793 -8.448 1.00 61.03 241 MET A C 1
ATOM 1894 O O . MET A 1 241 ? -21.807 2.002 -8.224 1.00 61.03 241 MET A O 1
ATOM 1898 N N . THR A 1 242 ? -22.383 0.248 -9.499 1.00 66.75 242 THR A N 1
ATOM 1899 C CA . THR A 1 242 ? -23.112 1.024 -10.512 1.00 66.75 242 THR A CA 1
ATOM 1900 C C . THR A 1 242 ? -24.331 1.728 -9.915 1.00 66.75 242 THR A C 1
ATOM 1902 O O . THR A 1 242 ? -24.511 2.928 -10.125 1.00 66.75 242 THR A O 1
ATOM 1905 N N . ASP A 1 243 ? -25.140 1.028 -9.118 1.00 61.75 243 ASP A N 1
ATOM 1906 C CA . ASP A 1 243 ? -26.305 1.616 -8.442 1.00 61.75 243 ASP A CA 1
ATOM 1907 C C . ASP A 1 243 ? -25.908 2.691 -7.425 1.00 61.75 243 ASP A C 1
ATOM 1909 O O . ASP A 1 243 ? -26.614 3.684 -7.247 1.00 61.75 243 ASP A O 1
ATOM 1913 N N . TYR A 1 244 ? -24.768 2.515 -6.757 1.00 52.25 244 TYR A N 1
ATOM 1914 C CA . TYR A 1 244 ? -24.259 3.482 -5.793 1.00 52.25 244 TYR A CA 1
ATOM 1915 C C . TYR A 1 244 ? -23.735 4.766 -6.454 1.00 52.25 244 TYR A C 1
ATOM 1917 O O . TYR A 1 244 ? -23.883 5.844 -5.882 1.00 52.25 244 TYR A O 1
ATOM 1925 N N . LEU A 1 245 ? -23.136 4.663 -7.644 1.00 53.16 245 LEU A N 1
ATOM 1926 C CA . LEU A 1 245 ? -22.645 5.814 -8.410 1.00 53.16 245 LEU A CA 1
ATOM 1927 C C . LEU A 1 245 ? -23.765 6.584 -9.124 1.00 53.16 245 LEU A C 1
ATOM 1929 O O . LEU A 1 245 ? -23.610 7.775 -9.379 1.00 53.16 245 LEU A O 1
ATOM 1933 N N . ASN A 1 246 ? -24.882 5.920 -9.429 1.00 66.25 246 ASN A N 1
ATOM 1934 C CA . ASN A 1 246 ? -26.037 6.511 -10.112 1.00 66.25 246 ASN A CA 1
ATOM 1935 C C . ASN A 1 246 ? -27.134 7.035 -9.157 1.00 66.25 246 ASN A C 1
ATOM 1937 O O . ASN A 1 246 ? -28.206 7.429 -9.621 1.00 66.25 246 ASN A O 1
ATOM 1941 N N . ARG A 1 247 ? -26.885 7.039 -7.841 1.00 46.47 247 ARG A N 1
ATOM 1942 C CA . ARG A 1 247 ? -27.739 7.642 -6.802 1.00 46.47 247 ARG A CA 1
ATOM 1943 C C . ARG A 1 247 ? -27.175 8.967 -6.306 1.00 46.47 247 ARG A C 1
ATOM 1945 O O . ARG A 1 247 ? -28.003 9.866 -6.048 1.00 46.47 247 ARG A O 1
#

Foldseek 3Di:
DVVVVVLLVLLVVLVPDDDDDDDDDDDDDDPDPPPPPPDPQPFAEDDPVRVVVLVVVLSVQLVVLSVQCCVLPVVDDDDLVDPVSLVSNLVSLVSLLVSLVSLLRHAYDPLCRVLSVLSNVLSVLSNVLSVQLNVCSVVVPPVSNVVSSVSNSVSSVSNSVSVVSVVVSVVVVPPPDPDDDDDDDDDDDDDDDDDDDDDDDPPDDPDDCVVCVQQAAPVGDGHHPVRDDPVRVVVRVVVVVVVVVVD